Protein AF-A0A7T7BWD8-F1 (afdb_monomer_lite)

Foldseek 3Di:
DVVVVVVVVVVVVVVVVVVVVLVVLVVVCVPDPVSVLVVLLVLLVVLLVLLVLLLLVVLLVVVVVDDDDVVVVVVNVVSVVVCPPVVNVVCRPPVNSVVVLVVVCCCLPPDPSDDNDLLSQLLNQLSVLLVVVLVVLVVVLVVVVVCVVVVNDDPCPSVVSSVVSSVVSVVLSVQCSVCSNVVHQDADDPPCNVSSVVSVCVSVVVVPPVVVPVPD

Sequence (216 aa):
MKIFSFFAKTIKNTLLSFQHFCADFKMIYENSPKVKKLFEKLQITVIYFFYYFNFVDLFLLKSKEYTYPNIFLEFLKAHLTILNIPLIHFLFNTDNTFFLHLIITQIVIQRKEIIFSTFVKFHIFLLILMDCFQRLLLDYLIFFTSKEALGTTPPKFSSVFYITLFSISFMSYFYSYLCGLLEKDPKFPAPFDIITRSAFFWVRSKKKIGQKFSKQ

Radius of gyration: 21.69 Å; chains: 1; bounding box: 43×48×67 Å

Secondary structure (DSSP, 8-state):
-HHHHHHHHHHHHHHHHHHHHHHHHHHHHHH-HHHHHHHHHHHHHHHHHHHHHHHHHHHHHHHTTS---HHHHHHHHHHHHHHTSHHHHHHHSHHHHHHHHHHHHHHHHH-SSS---HHHHHHHHHHHHHHHHHHHHHHHHHHHHHHHHTTSS-TTHHHHHHHHHHHHHHHHHHHHHHHHHTT----PPTTTHHHHHHHHHHHHHHHHHTTTSS--

Structure (mmCIF, N/CA/C/O backbone):
data_AF-A0A7T7BWD8-F1
#
_entry.id   AF-A0A7T7BWD8-F1
#
loop_
_atom_site.group_PDB
_atom_site.id
_atom_site.type_symbol
_atom_site.label_atom_id
_atom_site.label_alt_id
_atom_site.label_comp_id
_atom_site.label_asym_id
_atom_site.label_entity_id
_atom_site.label_seq_id
_atom_site.pdbx_PDB_ins_code
_atom_site.Cartn_x
_atom_site.Cartn_y
_atom_site.Cartn_z
_atom_site.occupancy
_atom_site.B_iso_or_equiv
_atom_site.auth_seq_id
_atom_site.auth_comp_id
_atom_site.auth_asym_id
_atom_site.auth_atom_id
_atom_site.pdbx_PDB_model_num
ATOM 1 N N . MET A 1 1 ? 22.388 17.723 39.180 1.00 56.22 1 MET A N 1
ATOM 2 C CA . MET A 1 1 ? 21.273 16.939 39.775 1.00 56.22 1 MET A CA 1
ATOM 3 C C . MET A 1 1 ? 19.871 17.544 39.596 1.00 56.22 1 MET A C 1
ATOM 5 O O . MET A 1 1 ? 18.973 16.775 39.289 1.00 56.22 1 MET A O 1
ATOM 9 N N . LYS A 1 2 ? 19.635 18.866 39.721 1.00 61.19 2 LYS A N 1
ATOM 10 C CA . LYS A 1 2 ? 18.273 19.462 39.617 1.00 61.19 2 LYS A CA 1
ATOM 11 C C . LYS A 1 2 ? 17.620 19.420 38.219 1.00 61.19 2 LYS A C 1
ATOM 13 O O . LYS A 1 2 ? 16.404 19.345 38.114 1.00 61.19 2 LYS A O 1
ATOM 18 N N . ILE A 1 3 ? 18.416 19.439 37.150 1.00 58.31 3 ILE A N 1
ATOM 19 C CA . ILE A 1 3 ? 17.907 19.386 35.765 1.00 58.31 3 ILE A CA 1
ATOM 20 C C . ILE A 1 3 ? 17.337 17.996 35.449 1.00 58.31 3 ILE A C 1
ATOM 22 O O . ILE A 1 3 ? 16.250 17.877 34.896 1.00 58.31 3 ILE A O 1
ATOM 26 N N . PHE A 1 4 ? 18.023 16.937 35.884 1.00 56.06 4 PHE A N 1
ATOM 27 C CA . PHE A 1 4 ? 17.582 15.557 35.674 1.00 56.06 4 PHE A CA 1
ATOM 28 C C . PHE A 1 4 ? 16.281 15.232 36.421 1.00 56.06 4 PHE A C 1
ATOM 30 O O . PHE A 1 4 ? 15.413 14.557 35.875 1.00 56.06 4 PHE A O 1
ATOM 37 N N . SER A 1 5 ? 16.102 15.751 37.642 1.00 66.75 5 SER A N 1
ATOM 38 C CA . SER A 1 5 ? 14.851 15.571 38.389 1.00 66.75 5 SER A CA 1
ATOM 39 C C . SER A 1 5 ? 13.688 16.366 37.791 1.00 66.75 5 SER A C 1
ATOM 41 O O . SER A 1 5 ? 12.557 15.886 37.814 1.00 66.75 5 SER A O 1
ATOM 43 N N . PHE A 1 6 ? 13.955 17.539 37.206 1.00 73.31 6 PHE A N 1
ATOM 44 C CA . PHE A 1 6 ? 12.963 18.293 36.439 1.00 73.31 6 PHE A CA 1
ATOM 45 C C . PHE A 1 6 ? 12.525 17.521 35.189 1.00 73.31 6 PHE A C 1
ATOM 47 O O . PHE A 1 6 ? 11.334 17.283 35.023 1.00 73.31 6 PHE A O 1
ATOM 54 N N . PHE A 1 7 ? 13.465 17.031 34.372 1.00 59.56 7 PHE A N 1
ATOM 55 C CA . PHE A 1 7 ? 13.149 16.213 33.195 1.00 59.56 7 PHE A CA 1
ATOM 56 C C . PHE A 1 7 ? 12.396 14.930 33.555 1.00 59.56 7 PHE A C 1
ATOM 58 O O . PHE A 1 7 ? 11.383 14.630 32.932 1.00 59.56 7 PHE A O 1
ATOM 65 N N . ALA A 1 8 ? 12.825 14.207 34.592 1.00 67.25 8 ALA A N 1
ATOM 66 C CA . ALA A 1 8 ? 12.133 13.005 35.052 1.00 67.25 8 ALA A CA 1
ATOM 67 C C . ALA A 1 8 ? 10.698 13.305 35.518 1.00 67.25 8 ALA A C 1
ATOM 69 O O . ALA A 1 8 ? 9.781 12.533 35.239 1.00 67.25 8 ALA A O 1
ATOM 70 N N . LYS A 1 9 ? 10.480 14.444 36.188 1.00 77.50 9 LYS A N 1
ATOM 71 C CA . LYS A 1 9 ? 9.148 14.888 36.617 1.00 77.50 9 LYS A CA 1
ATOM 72 C C . LYS A 1 9 ? 8.275 15.289 35.429 1.00 77.50 9 LYS A C 1
ATOM 74 O O . LYS A 1 9 ? 7.114 14.895 35.387 1.00 77.50 9 LYS A O 1
ATOM 79 N N . THR A 1 10 ? 8.830 16.005 34.453 1.00 70.06 10 THR A N 1
ATOM 80 C CA . THR A 1 10 ? 8.133 16.364 33.211 1.00 70.06 10 THR A CA 1
ATOM 81 C C . THR A 1 10 ? 7.738 15.110 32.441 1.00 70.06 10 THR A C 1
ATOM 83 O O . THR A 1 10 ? 6.559 14.931 32.172 1.00 70.06 10 THR A O 1
ATOM 86 N N . ILE A 1 11 ? 8.675 14.186 32.201 1.00 66.19 11 ILE A N 1
ATOM 87 C CA . ILE A 1 11 ? 8.423 12.907 31.516 1.00 66.19 11 ILE A CA 1
ATOM 88 C C . ILE A 1 11 ? 7.345 12.096 32.241 1.00 66.19 11 ILE A C 1
ATOM 90 O O . ILE A 1 11 ? 6.424 11.592 31.602 1.00 66.19 11 ILE A O 1
ATOM 94 N N . LYS A 1 12 ? 7.414 12.004 33.576 1.00 74.62 12 LYS A N 1
ATOM 95 C CA . LYS A 1 12 ? 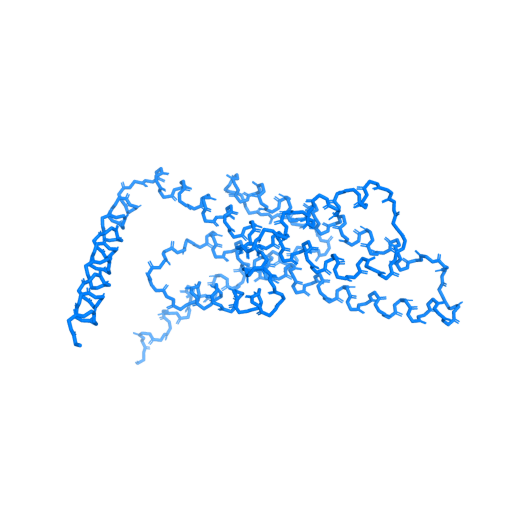6.411 11.300 34.385 1.00 74.62 12 LYS A CA 1
ATOM 96 C C . LYS A 1 12 ? 5.026 11.935 34.256 1.00 74.62 12 LYS A C 1
ATOM 98 O O . LYS A 1 12 ? 4.049 11.215 34.083 1.00 74.62 12 LYS A O 1
ATOM 103 N N . ASN A 1 13 ? 4.938 13.262 34.315 1.00 74.88 13 ASN A N 1
ATOM 104 C CA . ASN A 1 13 ? 3.673 13.977 34.165 1.00 74.88 13 ASN A CA 1
ATOM 105 C C . ASN A 1 13 ? 3.104 13.820 32.750 1.00 74.88 13 ASN A C 1
ATOM 107 O O . ASN A 1 13 ? 1.915 13.567 32.606 1.00 74.88 13 ASN A O 1
ATOM 111 N N . THR A 1 14 ? 3.942 13.893 31.714 1.00 67.31 14 THR A 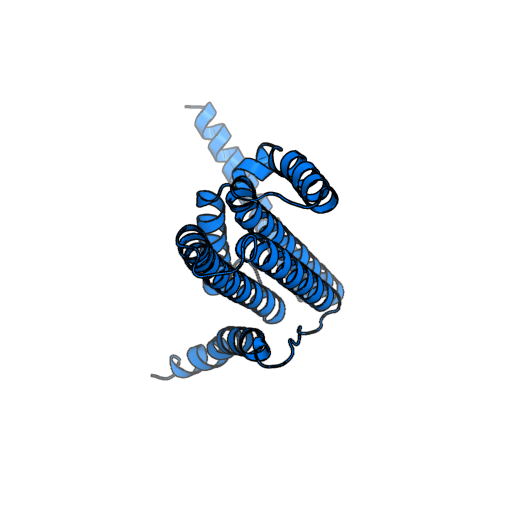N 1
ATOM 112 C CA . THR A 1 14 ? 3.525 13.650 30.327 1.00 67.31 14 THR A CA 1
ATOM 113 C C . THR A 1 14 ? 3.019 12.220 30.140 1.00 67.31 14 THR A C 1
ATOM 115 O O . THR A 1 14 ? 1.981 12.023 29.515 1.00 67.31 14 THR A O 1
ATOM 118 N N . LEU A 1 15 ? 3.698 11.226 30.722 1.00 61.28 15 LEU A N 1
ATOM 119 C CA . LEU A 1 15 ? 3.266 9.825 30.705 1.00 61.28 15 LEU A CA 1
ATOM 120 C C . LEU A 1 15 ? 1.923 9.621 31.410 1.00 61.28 15 LEU A C 1
ATOM 122 O O . LEU A 1 15 ? 1.067 8.926 30.873 1.00 61.28 15 LEU A O 1
ATOM 126 N N . LEU A 1 16 ? 1.719 10.236 32.577 1.00 71.62 16 LEU A N 1
ATOM 127 C CA . LEU A 1 16 ? 0.452 10.158 33.311 1.00 71.62 16 LEU A CA 1
ATOM 128 C C . LEU A 1 16 ? -0.691 10.819 32.532 1.00 71.62 16 LEU A C 1
ATOM 130 O O . LEU A 1 16 ? -1.750 10.216 32.381 1.00 71.62 16 LEU A O 1
ATOM 134 N N . SER A 1 17 ? -0.470 12.009 31.969 1.00 67.00 17 SER A N 1
ATOM 135 C CA . SER A 1 17 ? -1.454 12.670 31.103 1.00 67.00 17 SER A CA 1
ATOM 136 C C . SER A 1 17 ? -1.788 11.827 29.874 1.00 67.00 17 SER A C 1
ATOM 138 O O . SER A 1 17 ? -2.951 11.730 29.490 1.00 67.00 17 SER A O 1
ATOM 140 N N . PHE A 1 18 ? -0.789 11.171 29.280 1.00 57.91 18 PHE A N 1
ATOM 141 C CA . PHE A 1 18 ? -0.993 10.261 28.157 1.00 57.91 18 PHE A CA 1
ATOM 142 C C . PHE A 1 18 ? -1.792 9.016 28.563 1.00 57.91 18 PHE A C 1
ATOM 144 O O . PHE A 1 18 ? -2.701 8.610 27.847 1.00 57.91 18 PHE A O 1
ATOM 151 N N . GLN A 1 19 ? -1.517 8.439 29.736 1.00 65.19 19 GLN A N 1
ATOM 152 C CA . GLN A 1 19 ? -2.277 7.307 30.272 1.00 65.19 19 GLN A CA 1
ATOM 153 C C . GLN A 1 19 ? -3.744 7.665 30.533 1.00 65.19 19 GLN A C 1
ATOM 155 O O . GLN A 1 19 ? -4.625 6.896 30.149 1.00 65.19 19 GLN A O 1
ATOM 160 N N . HIS A 1 20 ? -4.012 8.830 31.131 1.00 70.50 20 HIS A N 1
ATOM 161 C CA . HIS A 1 20 ? -5.375 9.328 31.330 1.00 70.50 20 HIS A CA 1
ATOM 162 C C . HIS A 1 20 ? -6.090 9.561 30.000 1.00 70.50 20 HIS A C 1
ATOM 164 O O . HIS A 1 20 ? -7.186 9.045 29.801 1.00 70.50 20 HIS A O 1
ATOM 170 N N . PHE A 1 21 ? -5.427 10.219 29.046 1.00 72.00 21 PHE A N 1
ATOM 171 C CA . PHE A 1 21 ? -5.951 10.391 27.695 1.00 72.00 21 PHE A CA 1
ATOM 172 C C . PHE A 1 21 ? -6.301 9.047 27.039 1.00 72.00 21 PHE A C 1
ATOM 174 O O . PHE A 1 21 ? -7.380 8.903 26.472 1.00 72.00 21 PHE A O 1
ATOM 181 N N . CYS A 1 22 ? -5.436 8.034 27.151 1.00 63.47 22 CYS A N 1
ATOM 182 C CA . CYS A 1 22 ? -5.715 6.698 26.628 1.00 63.47 22 CYS A CA 1
ATOM 183 C C . CYS A 1 22 ? -6.913 6.025 27.315 1.00 63.47 22 CYS A C 1
ATOM 185 O O . CYS A 1 22 ? -7.681 5.336 26.643 1.00 63.47 22 CYS A O 1
ATOM 187 N N . ALA A 1 23 ? -7.082 6.202 28.628 1.00 67.69 23 ALA A N 1
ATOM 188 C CA . ALA A 1 23 ? -8.200 5.637 29.382 1.00 67.69 23 ALA A CA 1
ATOM 189 C C . ALA A 1 23 ? -9.539 6.290 28.999 1.00 67.69 23 ALA A C 1
ATOM 191 O O . ALA A 1 23 ? -10.502 5.584 28.690 1.00 67.69 23 ALA A O 1
ATOM 192 N N . ASP A 1 24 ? -9.574 7.621 28.931 1.00 71.56 24 ASP A N 1
ATOM 193 C CA . ASP A 1 24 ? -10.758 8.385 28.530 1.00 71.56 24 ASP A CA 1
ATOM 194 C C . ASP A 1 24 ? -11.118 8.108 27.068 1.00 71.56 24 ASP A C 1
ATOM 196 O O . ASP A 1 24 ? -12.276 7.846 26.731 1.00 71.56 24 ASP A O 1
ATOM 200 N N . PHE A 1 25 ? -10.108 8.062 26.195 1.00 69.88 25 PHE A N 1
ATOM 201 C CA . PHE A 1 25 ? -10.285 7.701 24.795 1.00 69.88 25 PHE A CA 1
ATOM 202 C C . PHE A 1 25 ? -10.850 6.288 24.642 1.00 69.88 25 PHE A C 1
ATOM 204 O O . PHE A 1 25 ? -11.752 6.079 23.833 1.00 69.88 25 PHE A O 1
ATOM 211 N N . LYS A 1 26 ? -10.375 5.321 25.437 1.00 68.38 26 LYS A N 1
ATOM 212 C CA . LYS A 1 26 ? -10.897 3.951 25.425 1.00 68.38 26 LYS A CA 1
ATOM 213 C C . LYS A 1 26 ? -12.378 3.910 25.808 1.00 68.38 26 LYS A C 1
ATOM 215 O O . LYS A 1 26 ? -13.149 3.252 25.115 1.00 68.38 26 LYS A O 1
ATOM 220 N N . MET A 1 27 ? -12.788 4.657 26.834 1.00 68.00 27 MET A N 1
ATOM 221 C CA . MET A 1 27 ? -14.200 4.780 27.219 1.00 68.00 27 MET A CA 1
ATOM 222 C C . MET A 1 27 ? -15.061 5.369 26.092 1.00 68.00 27 MET A C 1
ATOM 224 O O . MET A 1 27 ? -16.116 4.829 25.764 1.00 68.00 27 MET A O 1
ATOM 228 N N . ILE A 1 28 ? -14.613 6.460 25.465 1.00 69.56 28 ILE A N 1
ATOM 229 C CA . ILE A 1 28 ? -15.341 7.115 24.364 1.00 69.56 28 ILE A CA 1
ATOM 230 C C . ILE A 1 28 ? -15.418 6.193 23.137 1.00 69.56 28 ILE A C 1
ATOM 232 O O . ILE A 1 28 ? -16.457 6.103 22.478 1.00 69.56 28 ILE A O 1
ATOM 236 N N . TYR A 1 29 ? -14.327 5.486 22.844 1.00 69.38 29 TYR A N 1
ATOM 237 C CA . TYR A 1 29 ? -14.222 4.527 21.749 1.00 69.38 29 TYR A CA 1
ATOM 238 C C . TYR A 1 29 ? -15.155 3.321 21.935 1.00 69.38 29 TYR A C 1
ATOM 240 O O . TYR A 1 29 ? -15.775 2.875 20.968 1.00 69.38 29 TYR A O 1
ATOM 248 N N . GLU A 1 30 ? -15.282 2.800 23.159 1.00 73.19 30 GLU A N 1
ATOM 249 C CA . GLU A 1 30 ? -16.166 1.671 23.475 1.00 73.19 30 GLU A CA 1
ATOM 250 C C . GLU A 1 30 ? -17.651 2.072 23.456 1.00 73.19 30 GLU A C 1
ATOM 252 O O . GLU A 1 30 ? -18.486 1.285 23.009 1.00 73.19 30 GLU A O 1
ATOM 257 N N . ASN A 1 31 ? -17.975 3.310 23.842 1.00 77.12 31 ASN A N 1
ATOM 258 C CA . ASN A 1 31 ? -19.357 3.779 23.976 1.00 77.12 31 ASN A CA 1
ATOM 259 C C . ASN A 1 31 ? -19.956 4.407 22.703 1.00 77.12 31 ASN A C 1
ATOM 261 O O . ASN A 1 31 ? -21.175 4.563 22.623 1.00 77.12 31 ASN A O 1
ATOM 265 N N . SER A 1 32 ? -19.149 4.773 21.696 1.00 81.25 32 SER A N 1
ATOM 266 C CA . SER A 1 32 ? -19.641 5.453 20.487 1.00 81.25 32 SER A CA 1
ATOM 267 C C . SER A 1 32 ? -19.270 4.729 19.185 1.00 81.25 32 SER A C 1
ATOM 269 O O . SER A 1 32 ? -18.120 4.792 18.734 1.00 81.25 32 SER A O 1
ATOM 271 N N . PRO A 1 33 ? -20.245 4.123 18.474 1.00 81.75 33 PRO A N 1
ATOM 272 C CA . PRO A 1 33 ? -19.977 3.444 17.207 1.00 81.75 33 PRO A CA 1
ATOM 273 C C . PRO A 1 33 ? -19.503 4.405 16.105 1.00 81.75 33 PRO A C 1
ATOM 275 O O . PRO A 1 33 ? -18.738 4.003 15.229 1.00 81.75 33 PRO A O 1
ATOM 278 N N . LYS A 1 34 ? -19.907 5.684 16.147 1.00 83.88 34 LYS A N 1
ATOM 279 C CA . LYS A 1 34 ? -19.448 6.703 15.186 1.00 83.88 34 LYS A CA 1
ATOM 280 C C . LYS A 1 34 ? -17.966 7.029 15.375 1.00 83.88 34 LYS A C 1
ATOM 282 O O . LYS A 1 34 ? -17.229 7.075 14.393 1.00 83.88 34 LYS A O 1
ATOM 287 N N . VAL A 1 35 ? -17.529 7.209 16.624 1.00 81.25 35 VAL A N 1
ATOM 288 C CA . VAL A 1 35 ? -16.118 7.481 16.951 1.00 81.25 35 VAL A CA 1
ATOM 289 C C . VAL A 1 35 ? -15.251 6.280 16.593 1.00 81.25 35 VAL A C 1
ATOM 291 O O . VAL A 1 35 ? -14.194 6.449 15.990 1.00 81.25 35 VAL A O 1
ATOM 294 N N . LYS A 1 36 ? -15.738 5.064 16.862 1.00 78.75 36 LYS A N 1
ATOM 295 C CA . LYS A 1 36 ? -15.062 3.828 16.464 1.00 78.75 36 LYS A CA 1
ATOM 296 C C . LYS A 1 36 ? -14.808 3.760 14.957 1.00 78.75 36 LYS A C 1
ATOM 298 O O . LYS A 1 36 ? -13.674 3.532 14.548 1.00 78.75 36 LYS A O 1
ATOM 303 N N . LYS A 1 37 ? -15.831 4.026 14.138 1.00 82.69 37 LYS A N 1
ATOM 304 C CA . LYS A 1 37 ? -15.699 4.049 12.672 1.00 82.69 37 LYS A CA 1
ATOM 305 C C . LYS A 1 37 ? -14.755 5.142 12.177 1.00 82.69 37 LYS A C 1
ATOM 307 O O . LYS A 1 37 ? -13.952 4.898 11.282 1.00 82.69 37 LYS A O 1
ATOM 312 N N . LEU A 1 38 ? -14.837 6.344 12.750 1.00 84.25 38 LEU A N 1
ATOM 313 C CA . LEU A 1 38 ? -13.934 7.442 12.396 1.00 84.25 38 LEU A CA 1
ATOM 314 C C . LEU A 1 38 ? -12.477 7.072 12.696 1.00 84.25 38 LEU A C 1
ATOM 316 O O . LEU A 1 38 ? -11.598 7.295 11.868 1.00 84.25 38 LEU A O 1
ATOM 320 N N . PHE A 1 39 ? -12.236 6.465 13.857 1.00 82.25 39 PHE A N 1
ATOM 321 C CA . PHE A 1 39 ? -10.908 6.031 14.261 1.00 82.25 39 PHE A CA 1
ATOM 322 C C . PHE A 1 39 ? -10.366 4.912 13.368 1.00 82.25 39 PHE A C 1
ATOM 324 O O . PHE A 1 39 ? -9.208 4.970 12.973 1.00 82.25 39 PHE A O 1
ATOM 331 N N . GLU A 1 40 ? -11.194 3.940 12.976 1.00 83.00 40 GLU A N 1
ATOM 332 C CA . GLU A 1 40 ? -10.800 2.901 12.013 1.00 83.00 40 GLU A CA 1
ATOM 333 C C . GLU A 1 40 ? -10.406 3.498 10.656 1.00 83.00 40 GLU A C 1
ATOM 335 O O . GLU A 1 40 ? -9.383 3.110 10.092 1.00 83.00 40 GLU A O 1
ATOM 340 N N . LYS A 1 41 ? -11.158 4.486 10.153 1.00 86.06 41 LYS A N 1
ATOM 341 C CA . LYS A 1 41 ? -10.807 5.194 8.910 1.00 86.06 41 LYS A CA 1
ATOM 342 C C . LYS A 1 41 ? -9.496 5.952 9.043 1.00 86.06 41 LYS A C 1
ATOM 344 O O . LYS A 1 41 ? -8.654 5.842 8.162 1.00 86.06 41 LYS A O 1
ATOM 349 N N . LEU A 1 42 ? -9.295 6.654 10.158 1.00 83.81 42 LEU A N 1
ATOM 350 C CA . LEU A 1 42 ? -8.043 7.353 10.436 1.00 83.81 42 LEU A CA 1
ATOM 351 C C . LEU A 1 42 ? -6.864 6.376 10.495 1.00 83.81 42 LEU A C 1
ATOM 353 O O . LEU A 1 42 ? -5.832 6.634 9.883 1.00 83.81 42 LEU A O 1
ATOM 357 N N . GLN A 1 43 ? -7.027 5.228 11.158 1.00 82.94 43 GLN A N 1
ATOM 358 C CA . GLN A 1 43 ? -6.014 4.173 11.182 1.00 82.94 43 GLN A CA 1
ATOM 359 C C . GLN A 1 43 ? -5.693 3.673 9.769 1.00 82.94 43 GLN A C 1
ATOM 361 O O . GLN A 1 43 ? -4.520 3.592 9.415 1.00 82.94 43 GLN A O 1
ATOM 366 N N . ILE A 1 44 ? -6.709 3.385 8.948 1.00 86.56 44 ILE A N 1
ATOM 367 C CA . ILE A 1 44 ? -6.523 2.968 7.550 1.00 86.56 44 ILE A CA 1
ATOM 368 C C . ILE A 1 44 ? -5.771 4.040 6.764 1.00 86.56 44 ILE A C 1
ATOM 370 O O . ILE A 1 44 ? -4.767 3.716 6.138 1.00 86.56 44 ILE A O 1
ATOM 374 N N . THR A 1 45 ? -6.190 5.304 6.828 1.00 85.88 45 THR A N 1
ATOM 375 C CA . THR A 1 45 ? -5.503 6.404 6.139 1.00 85.88 45 THR A CA 1
ATOM 376 C C . THR A 1 45 ? -4.043 6.494 6.550 1.00 85.88 45 THR A C 1
ATOM 378 O O . THR A 1 45 ? -3.180 6.555 5.682 1.00 85.88 45 THR A O 1
ATOM 381 N N . VAL A 1 46 ? -3.751 6.434 7.850 1.00 80.56 46 VAL A N 1
ATOM 382 C CA . VAL A 1 46 ? -2.377 6.487 8.360 1.00 80.56 46 VAL A CA 1
ATOM 383 C C . VAL A 1 46 ? -1.554 5.308 7.836 1.00 80.56 46 VAL A C 1
ATOM 385 O O . VAL A 1 46 ? -0.462 5.511 7.316 1.00 80.56 46 VAL A O 1
ATOM 388 N N . ILE A 1 47 ? -2.074 4.082 7.905 1.00 82.94 47 ILE A N 1
ATOM 389 C CA . ILE A 1 47 ? -1.355 2.885 7.447 1.00 82.94 47 ILE A CA 1
ATOM 390 C C . ILE A 1 47 ? -1.097 2.941 5.935 1.00 82.94 47 ILE A C 1
ATOM 392 O O . ILE A 1 47 ? 0.027 2.697 5.502 1.00 82.94 47 ILE A O 1
ATOM 396 N N . TYR A 1 48 ? -2.106 3.281 5.129 1.00 86.69 48 TYR A N 1
ATOM 397 C CA . TYR A 1 48 ? -1.948 3.395 3.676 1.00 86.69 48 TYR A CA 1
ATOM 398 C C . TYR A 1 48 ? -0.993 4.520 3.293 1.00 86.69 48 TYR A C 1
ATOM 400 O O . TYR A 1 48 ? -0.212 4.348 2.366 1.00 86.69 48 TYR A O 1
ATOM 408 N N . PHE A 1 49 ? -1.010 5.635 4.024 1.00 82.00 49 PHE A N 1
ATOM 409 C CA . PHE A 1 49 ? -0.045 6.714 3.850 1.00 82.00 49 PHE A CA 1
ATOM 410 C C . PHE A 1 49 ? 1.385 6.219 4.098 1.00 82.00 49 PHE A C 1
ATOM 412 O O . PHE A 1 49 ? 2.250 6.427 3.254 1.00 82.00 49 PHE A O 1
ATOM 419 N N . PHE A 1 50 ? 1.634 5.490 5.192 1.00 75.81 50 PHE A N 1
ATOM 420 C CA . PHE A 1 50 ? 2.964 4.930 5.459 1.00 75.81 50 PHE A CA 1
ATOM 421 C C . PHE A 1 50 ? 3.423 3.953 4.366 1.00 75.81 50 PHE A C 1
ATOM 423 O O . PHE A 1 50 ? 4.554 4.036 3.888 1.00 75.81 50 PHE A O 1
ATOM 430 N N . TYR A 1 51 ? 2.552 3.043 3.934 1.00 78.56 51 TYR A N 1
ATOM 431 C CA . TYR A 1 51 ? 2.904 2.103 2.869 1.00 78.56 51 TYR A CA 1
ATOM 432 C C . TYR A 1 51 ? 3.085 2.775 1.509 1.00 78.56 51 TYR A C 1
ATOM 434 O O . TYR A 1 51 ? 3.926 2.339 0.729 1.00 78.56 51 TYR A O 1
ATOM 442 N N . TYR A 1 52 ? 2.332 3.837 1.226 1.00 82.44 52 TYR A N 1
ATOM 443 C CA . TYR A 1 52 ? 2.459 4.596 -0.011 1.00 82.44 52 TYR A CA 1
ATOM 444 C C . TYR A 1 52 ? 3.864 5.172 -0.183 1.00 82.44 52 TYR A C 1
ATOM 446 O O . TYR A 1 52 ? 4.459 5.013 -1.244 1.00 82.44 52 TYR A O 1
ATOM 454 N N . PHE A 1 53 ? 4.420 5.792 0.859 1.00 75.06 53 PHE A N 1
ATOM 455 C CA . PHE A 1 53 ? 5.780 6.326 0.792 1.00 75.06 53 PHE A CA 1
ATOM 456 C C . PHE A 1 53 ? 6.822 5.223 0.606 1.00 75.06 53 PHE A C 1
ATOM 458 O O . PHE A 1 53 ? 7.660 5.354 -0.277 1.00 75.06 53 PHE A O 1
ATOM 465 N N . ASN A 1 54 ? 6.707 4.099 1.326 1.00 75.00 54 ASN A N 1
ATOM 466 C CA . ASN A 1 54 ? 7.591 2.944 1.110 1.00 75.00 54 ASN A CA 1
ATOM 467 C C . ASN A 1 54 ? 7.511 2.420 -0.337 1.00 75.00 54 ASN A C 1
ATOM 469 O O . ASN A 1 54 ? 8.529 2.146 -0.970 1.00 75.00 54 ASN A O 1
ATOM 473 N N . PHE A 1 55 ? 6.297 2.320 -0.883 1.00 79.94 55 PHE A N 1
ATOM 474 C CA . PHE A 1 55 ? 6.074 1.943 -2.276 1.00 79.94 55 PHE A CA 1
ATOM 475 C C . PHE A 1 55 ? 6.763 2.925 -3.233 1.00 79.94 55 PHE A C 1
ATOM 477 O O . PHE A 1 55 ? 7.523 2.506 -4.103 1.00 79.94 55 PHE A O 1
ATOM 484 N N . VAL A 1 56 ? 6.545 4.230 -3.067 1.00 77.25 56 VAL A N 1
ATOM 485 C CA . VAL A 1 56 ? 7.152 5.247 -3.934 1.00 77.25 56 VAL A CA 1
ATOM 486 C C . VAL A 1 56 ? 8.679 5.222 -3.831 1.00 77.25 56 VAL A C 1
ATOM 488 O O . VAL A 1 56 ? 9.335 5.257 -4.869 1.00 77.25 56 VAL A O 1
ATOM 491 N N . ASP A 1 57 ? 9.246 5.073 -2.631 1.00 73.25 57 ASP A N 1
ATOM 492 C CA . ASP A 1 57 ? 10.694 4.969 -2.404 1.00 73.25 57 ASP A CA 1
ATOM 493 C C . ASP A 1 57 ? 11.319 3.746 -3.086 1.00 73.25 57 ASP A C 1
ATOM 495 O O . ASP A 1 57 ? 12.354 3.858 -3.750 1.00 73.25 57 ASP A O 1
ATOM 499 N N . LEU A 1 58 ? 10.672 2.580 -2.990 1.00 73.94 58 LEU A N 1
ATOM 500 C CA . LEU A 1 58 ? 11.134 1.352 -3.637 1.00 73.94 58 LEU A CA 1
ATOM 501 C C . LEU A 1 58 ? 11.258 1.531 -5.156 1.00 73.94 58 LEU A C 1
ATOM 503 O O . LEU A 1 58 ? 12.268 1.158 -5.761 1.00 73.94 58 LEU A O 1
ATOM 507 N N . PHE A 1 59 ? 10.236 2.122 -5.775 1.00 75.25 59 PHE A N 1
ATOM 508 C CA . PHE A 1 59 ? 10.240 2.381 -7.209 1.00 75.25 59 PHE A CA 1
ATOM 509 C C . PHE A 1 59 ? 11.228 3.501 -7.5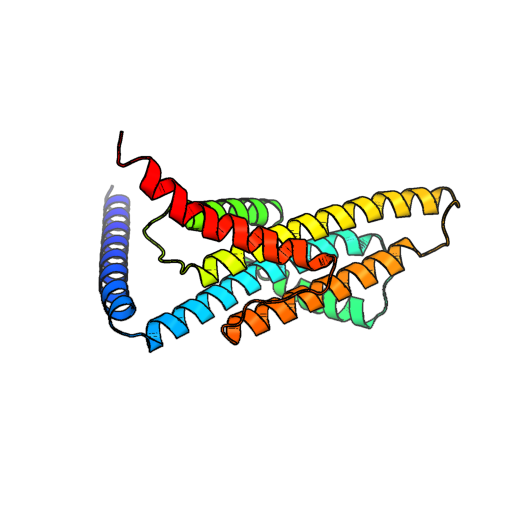61 1.00 75.25 59 PHE A C 1
ATOM 511 O O . PHE A 1 59 ? 12.003 3.346 -8.506 1.00 75.25 59 PHE A O 1
ATOM 518 N N . LEU A 1 60 ? 11.298 4.572 -6.771 1.00 72.50 60 LEU A N 1
ATOM 519 C CA . LEU A 1 60 ? 12.252 5.671 -6.932 1.00 72.50 60 LEU A CA 1
ATOM 520 C C . LEU A 1 60 ? 13.708 5.203 -6.995 1.00 72.50 60 LEU A C 1
ATOM 522 O O . LEU A 1 60 ? 14.450 5.637 -7.878 1.00 72.50 60 LEU A O 1
ATOM 526 N N . LEU A 1 61 ? 14.122 4.311 -6.095 1.00 68.75 61 LEU A N 1
ATOM 527 C CA . LEU A 1 61 ? 15.487 3.781 -6.074 1.00 68.75 61 LEU A CA 1
ATOM 528 C C . LEU A 1 61 ? 15.842 3.090 -7.393 1.00 68.75 61 LEU A C 1
ATOM 530 O O . LEU A 1 61 ? 16.900 3.355 -7.961 1.00 68.75 61 LEU A O 1
ATOM 534 N N . LYS A 1 62 ? 14.924 2.275 -7.920 1.00 67.44 62 LYS A N 1
ATOM 535 C CA . LYS A 1 62 ? 15.093 1.593 -9.208 1.00 67.44 62 LYS A CA 1
ATOM 536 C C . LYS A 1 62 ? 14.945 2.516 -10.410 1.00 67.44 62 LYS A C 1
ATOM 538 O O . LYS A 1 62 ? 15.480 2.215 -11.470 1.00 67.44 62 LYS A O 1
ATOM 543 N N . SER A 1 63 ? 14.298 3.667 -10.246 1.00 67.19 63 SER A N 1
ATOM 544 C CA . SER A 1 63 ? 14.089 4.613 -11.340 1.00 67.19 63 SER A CA 1
ATOM 545 C C . SER A 1 63 ? 15.382 5.231 -11.889 1.00 67.19 63 SER A C 1
ATOM 547 O O . SER A 1 63 ? 15.486 5.583 -13.060 1.00 67.19 63 SER A O 1
ATOM 549 N N . LYS A 1 64 ? 16.448 5.289 -11.095 1.00 64.56 64 LYS A N 1
ATOM 550 C CA . LYS A 1 64 ? 17.730 5.826 -11.575 1.00 64.56 64 LYS A CA 1
ATOM 551 C C . LYS A 1 64 ? 18.365 4.988 -12.696 1.00 64.56 64 LYS A C 1
ATOM 553 O O . LYS A 1 64 ? 19.258 5.483 -13.374 1.00 64.56 64 LYS A O 1
ATOM 558 N N . GLU A 1 65 ? 17.904 3.753 -12.896 1.00 64.06 65 GLU A N 1
ATOM 559 C CA . GLU A 1 65 ? 18.457 2.797 -13.860 1.00 64.06 65 GLU A CA 1
ATOM 560 C C . GLU A 1 65 ? 17.754 2.830 -15.236 1.00 64.06 65 GLU A C 1
ATOM 562 O O . GLU A 1 65 ? 18.274 2.249 -16.186 1.00 64.06 65 GLU A O 1
ATOM 567 N N . TYR A 1 66 ? 16.610 3.520 -15.390 1.00 64.94 66 TYR A N 1
ATOM 568 C CA . TYR A 1 66 ? 15.803 3.459 -16.622 1.00 64.94 66 TYR A CA 1
ATOM 569 C C . TYR A 1 66 ? 15.365 4.840 -17.138 1.00 64.94 66 TYR A C 1
ATOM 571 O O . TYR A 1 66 ? 15.188 5.799 -16.391 1.00 64.94 66 TYR A O 1
ATOM 579 N N . THR A 1 67 ? 15.154 4.944 -18.455 1.00 62.06 67 THR A N 1
ATOM 580 C CA . THR A 1 67 ? 14.629 6.155 -19.109 1.00 62.06 67 THR A CA 1
ATOM 581 C C . THR A 1 67 ? 13.098 6.138 -19.125 1.00 62.06 67 THR A C 1
ATOM 583 O O . THR A 1 67 ? 12.501 5.193 -19.646 1.00 62.06 67 THR A O 1
ATOM 586 N N . TYR A 1 68 ? 12.457 7.186 -18.596 1.00 63.91 68 TYR A N 1
ATOM 587 C CA . TYR A 1 68 ? 11.001 7.236 -18.401 1.00 63.91 68 TYR A CA 1
ATOM 588 C C . TYR A 1 68 ? 10.276 8.291 -19.237 1.00 63.91 68 TYR A C 1
ATOM 590 O O . TYR A 1 68 ? 10.882 9.285 -19.639 1.00 63.91 68 TYR A O 1
ATOM 598 N N . PRO A 1 69 ? 8.951 8.134 -19.427 1.00 62.41 69 PRO A N 1
ATOM 599 C CA . PRO A 1 69 ? 8.090 9.208 -19.907 1.00 62.41 69 PRO A CA 1
ATOM 600 C C . PRO A 1 69 ? 8.130 10.427 -18.970 1.00 62.41 69 PRO A C 1
ATOM 602 O O . PRO A 1 69 ? 8.145 10.277 -17.747 1.00 62.41 69 PRO A O 1
ATOM 605 N N . ASN A 1 70 ? 8.057 11.637 -19.529 1.00 60.22 70 ASN A N 1
ATOM 606 C CA . ASN A 1 70 ? 8.161 12.891 -18.767 1.00 60.22 70 ASN A CA 1
ATOM 607 C C . ASN A 1 70 ? 7.124 13.024 -17.636 1.00 60.22 70 ASN A C 1
ATOM 609 O O . ASN A 1 70 ? 7.473 13.481 -16.555 1.00 60.22 70 ASN A O 1
ATOM 613 N N . ILE A 1 71 ? 5.883 12.564 -17.840 1.00 61.66 71 ILE A N 1
ATOM 614 C CA . ILE A 1 71 ? 4.815 12.620 -16.819 1.00 61.66 71 ILE A CA 1
ATOM 615 C C . ILE A 1 71 ? 5.178 11.778 -15.589 1.00 61.66 71 ILE A C 1
ATOM 617 O O . ILE A 1 71 ? 4.951 12.189 -14.452 1.00 61.66 71 ILE A O 1
ATOM 621 N N . PHE A 1 72 ? 5.783 10.608 -15.810 1.00 65.56 72 PHE A N 1
ATOM 622 C CA . PHE A 1 72 ? 6.259 9.756 -14.725 1.00 65.56 72 PHE A CA 1
ATOM 623 C C . PHE A 1 72 ? 7.403 10.437 -13.973 1.00 65.56 72 PHE A C 1
ATOM 625 O O . PHE A 1 72 ? 7.421 10.440 -12.748 1.00 65.56 72 PHE A O 1
ATOM 632 N N . LEU A 1 73 ? 8.310 11.089 -14.703 1.00 65.19 73 LEU A N 1
ATOM 633 C CA . LEU A 1 73 ? 9.424 11.834 -14.127 1.00 65.19 73 LEU A CA 1
ATOM 634 C C . LEU A 1 73 ? 8.958 13.036 -13.287 1.00 65.19 73 LEU A C 1
ATOM 636 O O . LEU A 1 73 ? 9.524 13.294 -12.230 1.00 65.19 73 LEU A O 1
ATOM 640 N N . GLU A 1 74 ? 7.935 13.770 -13.730 1.00 68.88 74 GLU A N 1
ATOM 641 C CA . GLU A 1 74 ? 7.360 14.894 -12.979 1.00 68.88 74 GLU A CA 1
ATOM 642 C C . GLU A 1 74 ? 6.628 14.435 -11.722 1.00 68.88 74 GLU A C 1
ATOM 644 O O . GLU A 1 74 ? 6.858 14.990 -10.646 1.00 68.88 74 GLU A O 1
ATOM 649 N N . PHE A 1 75 ? 5.819 13.377 -11.830 1.00 70.81 75 PHE A N 1
ATOM 650 C CA . PHE A 1 75 ? 5.201 12.732 -10.674 1.00 70.81 75 PHE A CA 1
ATOM 651 C C . PHE A 1 75 ? 6.269 12.338 -9.647 1.00 70.81 75 PHE A C 1
ATOM 653 O O . PHE A 1 75 ? 6.169 12.660 -8.467 1.00 70.81 75 PHE A O 1
ATOM 660 N N . LEU A 1 76 ? 7.338 11.703 -10.110 1.00 66.00 76 LEU A N 1
ATOM 661 C CA . LEU A 1 76 ? 8.425 11.181 -9.295 1.00 66.00 76 LEU A CA 1
ATOM 662 C C . LEU A 1 76 ? 9.274 12.307 -8.662 1.00 66.00 76 LEU A C 1
ATOM 664 O O . LEU A 1 76 ? 9.628 12.228 -7.485 1.00 66.00 76 LEU A O 1
ATOM 668 N N . LYS A 1 77 ? 9.495 13.419 -9.378 1.00 68.94 77 LYS A N 1
ATOM 669 C CA . LYS A 1 77 ? 10.117 14.648 -8.846 1.00 68.94 77 LYS A CA 1
ATOM 670 C C . LYS A 1 77 ? 9.282 15.307 -7.751 1.00 68.94 77 LYS A C 1
ATOM 672 O O . LYS A 1 77 ? 9.838 15.656 -6.714 1.00 68.94 77 LYS A O 1
ATOM 677 N N . ALA A 1 78 ? 7.971 15.448 -7.955 1.00 73.00 78 ALA A N 1
ATOM 678 C CA . ALA A 1 78 ? 7.080 16.022 -6.947 1.00 73.00 78 ALA A CA 1
ATOM 679 C C . ALA A 1 78 ? 7.115 15.213 -5.637 1.00 73.00 78 ALA A C 1
ATOM 681 O O . ALA A 1 78 ? 7.128 15.784 -4.547 1.00 73.00 78 ALA A O 1
ATOM 682 N N . HIS A 1 79 ? 7.213 13.885 -5.740 1.00 71.31 79 HIS A N 1
ATOM 683 C CA . HIS A 1 79 ? 7.335 13.003 -4.579 1.00 71.31 79 HIS A CA 1
ATOM 684 C C . HIS A 1 79 ? 8.684 13.125 -3.873 1.00 71.31 79 HIS A C 1
ATOM 686 O O . HIS A 1 79 ? 8.713 13.177 -2.645 1.00 71.31 79 HIS A O 1
ATOM 692 N N . LEU A 1 80 ? 9.787 13.246 -4.617 1.00 66.38 80 LEU A N 1
ATOM 693 C CA . LEU A 1 80 ? 11.111 13.491 -4.037 1.00 66.38 80 LEU A CA 1
ATOM 694 C C . LEU A 1 80 ? 11.151 14.781 -3.208 1.00 66.38 80 LEU A C 1
ATOM 696 O O . LEU A 1 80 ? 11.789 14.814 -2.159 1.00 66.38 80 LEU A O 1
ATOM 700 N N . THR A 1 81 ? 10.438 15.832 -3.623 1.00 72.62 81 THR A N 1
ATOM 701 C CA . THR A 1 81 ? 10.329 17.068 -2.831 1.00 72.62 81 THR A CA 1
ATOM 702 C C . THR A 1 81 ? 9.665 16.825 -1.475 1.00 72.62 81 THR A C 1
ATOM 704 O O . THR A 1 81 ? 10.115 17.369 -0.469 1.00 72.62 81 THR A O 1
ATOM 707 N N . ILE A 1 82 ? 8.631 15.981 -1.429 1.00 68.56 82 ILE A N 1
ATOM 708 C CA . ILE A 1 82 ? 7.922 15.627 -0.191 1.00 68.56 82 ILE A CA 1
ATOM 709 C C . ILE A 1 82 ? 8.792 14.720 0.692 1.00 68.56 82 ILE A C 1
ATOM 711 O O . ILE A 1 82 ? 8.880 14.931 1.899 1.00 68.56 82 ILE A O 1
ATOM 715 N N . LEU A 1 83 ? 9.476 13.744 0.093 1.00 62.78 83 LEU A N 1
ATOM 716 C CA . LEU A 1 83 ? 10.385 12.828 0.786 1.00 62.78 83 LEU A CA 1
ATOM 717 C C . LEU A 1 83 ? 11.600 13.530 1.397 1.00 62.78 83 LEU A C 1
ATOM 719 O O . LEU A 1 83 ? 12.099 13.084 2.423 1.00 62.78 83 LEU A O 1
ATOM 723 N N . ASN A 1 84 ? 12.041 14.648 0.817 1.00 65.44 84 ASN A N 1
ATOM 724 C CA . ASN A 1 84 ? 13.138 15.463 1.345 1.00 65.44 84 ASN A CA 1
ATOM 725 C C . ASN A 1 84 ? 12.758 16.293 2.586 1.00 65.44 84 ASN A C 1
ATOM 727 O O . ASN A 1 84 ? 13.620 16.958 3.162 1.00 65.44 84 ASN A O 1
ATOM 731 N N . ILE A 1 85 ? 11.497 16.263 3.034 1.00 75.31 85 ILE A N 1
ATOM 732 C CA . ILE A 1 85 ? 11.110 16.846 4.323 1.00 75.31 85 ILE A CA 1
ATOM 733 C C . ILE A 1 85 ? 11.787 16.020 5.434 1.00 75.31 85 ILE A C 1
ATOM 735 O O . ILE A 1 85 ? 11.525 14.823 5.515 1.00 75.31 85 ILE A O 1
ATOM 739 N N . PRO A 1 86 ? 12.601 16.608 6.333 1.00 63.69 86 PRO A N 1
ATOM 740 C CA . PRO A 1 86 ? 13.468 15.852 7.249 1.00 63.69 86 PRO A CA 1
ATOM 741 C C . PRO A 1 86 ? 12.752 14.803 8.110 1.00 63.69 86 PRO A C 1
ATOM 743 O O . PRO A 1 86 ? 13.277 13.716 8.331 1.00 63.69 86 PRO A O 1
ATOM 746 N N . LEU A 1 87 ? 11.534 15.108 8.569 1.00 64.31 87 LEU A N 1
ATOM 747 C CA . LEU A 1 87 ? 10.714 14.173 9.343 1.00 64.31 87 LEU A CA 1
ATOM 748 C C . LEU A 1 87 ? 10.240 12.982 8.495 1.00 64.31 87 LEU A C 1
ATOM 750 O O . LEU A 1 87 ? 10.240 11.851 8.968 1.00 64.31 87 LEU A O 1
ATOM 754 N N . ILE A 1 88 ? 9.853 13.238 7.245 1.00 61.53 88 ILE A N 1
ATOM 755 C CA . ILE A 1 88 ? 9.415 12.216 6.289 1.00 61.53 88 ILE A CA 1
ATOM 756 C C . ILE A 1 88 ? 10.633 11.380 5.883 1.00 61.53 88 ILE A C 1
ATOM 758 O O . ILE A 1 88 ? 10.621 10.169 6.057 1.00 61.53 88 ILE A O 1
ATOM 762 N N . HIS A 1 89 ? 11.738 12.013 5.496 1.00 61.94 89 HIS A N 1
ATOM 763 C CA . HIS A 1 89 ? 12.990 11.328 5.182 1.00 61.94 89 HIS A CA 1
ATOM 764 C C . HIS A 1 89 ? 13.455 10.388 6.309 1.00 61.94 89 HIS A C 1
ATOM 766 O O . HIS A 1 89 ? 13.804 9.235 6.064 1.00 61.94 89 HIS A O 1
ATOM 772 N N . PHE A 1 90 ? 13.408 10.855 7.563 1.00 61.94 90 PHE A N 1
ATOM 773 C CA . PHE A 1 90 ? 13.764 10.044 8.727 1.00 61.94 90 PHE A CA 1
ATOM 774 C C . PHE A 1 90 ? 12.826 8.844 8.912 1.00 61.94 90 PHE A C 1
ATOM 776 O O . PHE A 1 90 ? 13.295 7.738 9.172 1.00 61.94 90 PHE A O 1
ATOM 783 N N . LEU A 1 91 ? 11.513 9.041 8.768 1.00 58.16 91 LEU A N 1
ATOM 784 C CA . LEU A 1 91 ? 10.519 7.975 8.919 1.00 58.16 91 LEU A CA 1
ATOM 785 C C . LEU A 1 91 ? 10.556 6.952 7.773 1.00 58.16 91 LEU A C 1
ATOM 787 O O . LEU A 1 91 ? 10.205 5.795 7.995 1.00 58.16 91 LEU A O 1
ATOM 791 N N . PHE A 1 92 ? 10.971 7.362 6.573 1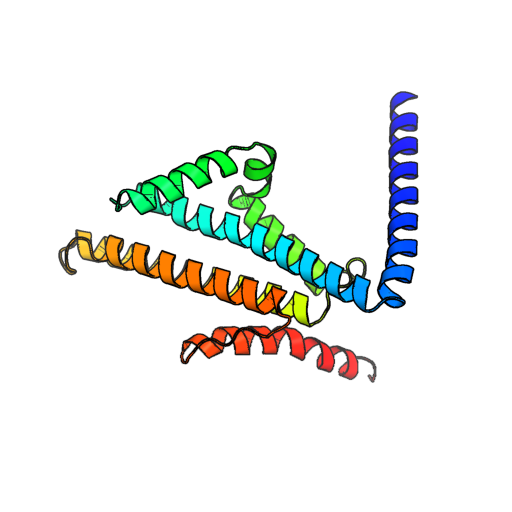.00 55.41 92 PHE A N 1
ATOM 792 C CA . PHE A 1 92 ? 10.835 6.562 5.354 1.00 55.41 92 PHE A CA 1
ATOM 793 C C . PHE A 1 92 ? 12.146 6.037 4.760 1.00 55.41 92 PHE A C 1
ATOM 795 O O . PHE A 1 92 ? 12.095 5.246 3.825 1.00 55.41 92 PHE A O 1
ATOM 802 N N . ASN A 1 93 ? 13.306 6.344 5.353 1.00 62.22 93 ASN A N 1
ATOM 803 C CA . ASN A 1 93 ? 14.568 5.680 5.006 1.00 62.22 93 ASN A CA 1
ATOM 804 C C . ASN A 1 93 ? 14.401 4.146 5.014 1.00 62.22 93 ASN A C 1
ATOM 806 O O . ASN A 1 93 ? 13.832 3.613 5.961 1.00 62.22 93 ASN A O 1
ATOM 810 N N . THR A 1 94 ? 14.904 3.454 3.989 1.00 56.16 94 THR A N 1
ATOM 811 C CA . THR A 1 94 ? 14.743 2.010 3.720 1.00 56.16 94 THR A CA 1
ATOM 812 C C . THR A 1 94 ? 14.938 1.109 4.945 1.00 56.16 94 THR A C 1
ATOM 814 O O . THR A 1 94 ? 14.161 0.179 5.172 1.00 56.16 94 THR A O 1
ATOM 817 N N . ASP A 1 95 ? 15.939 1.408 5.774 1.00 54.44 95 ASP A N 1
ATOM 818 C CA . ASP A 1 95 ? 16.196 0.657 7.007 1.00 54.44 95 ASP A CA 1
ATOM 819 C C . ASP A 1 95 ? 15.117 0.938 8.064 1.00 54.44 95 ASP A C 1
ATOM 821 O O . ASP A 1 95 ? 14.576 0.028 8.697 1.00 54.44 95 ASP A O 1
ATOM 825 N N . ASN A 1 96 ? 14.722 2.203 8.202 1.00 53.53 96 ASN A N 1
ATOM 826 C CA . ASN A 1 96 ? 13.689 2.646 9.133 1.00 53.53 96 ASN A CA 1
ATOM 827 C C . ASN A 1 96 ? 12.293 2.177 8.715 1.00 53.53 96 ASN A C 1
ATOM 829 O O . ASN A 1 96 ? 11.490 1.875 9.593 1.00 53.53 96 ASN A O 1
ATOM 833 N N . THR A 1 97 ? 12.004 2.045 7.416 1.00 57.78 97 THR A N 1
ATOM 834 C CA . THR A 1 97 ? 10.750 1.474 6.906 1.00 57.78 97 THR A CA 1
ATOM 835 C C . THR A 1 97 ? 10.644 -0.005 7.249 1.00 57.78 97 THR A C 1
ATOM 837 O O . THR A 1 97 ? 9.575 -0.426 7.686 1.00 57.78 97 THR A O 1
ATOM 840 N N . PHE A 1 98 ? 11.726 -0.786 7.157 1.00 55.34 98 PHE A N 1
ATOM 841 C CA . PHE A 1 98 ? 11.748 -2.175 7.633 1.00 55.34 98 PHE A CA 1
ATOM 842 C C . PHE A 1 98 ? 11.494 -2.269 9.147 1.00 55.34 98 PHE A C 1
ATOM 844 O O . PHE A 1 98 ? 10.638 -3.044 9.584 1.00 55.34 98 PHE A O 1
ATOM 851 N N . PHE A 1 99 ? 12.145 -1.424 9.955 1.00 52.50 99 PHE A N 1
ATOM 852 C CA . PHE A 1 99 ? 11.867 -1.345 11.394 1.00 52.50 99 PHE A CA 1
ATOM 853 C C . PHE A 1 99 ? 10.433 -0.891 11.691 1.00 52.50 99 PHE A C 1
ATOM 855 O O . PHE A 1 99 ? 9.796 -1.457 12.574 1.00 52.50 99 PHE A O 1
ATOM 862 N N . LEU A 1 100 ? 9.878 0.057 10.934 1.00 56.91 100 LEU A N 1
ATOM 863 C CA . LEU A 1 100 ? 8.473 0.465 11.020 1.00 56.91 100 LEU A CA 1
ATOM 864 C C . LEU A 1 100 ? 7.534 -0.690 10.673 1.00 56.91 100 LEU A C 1
ATOM 866 O O . LEU A 1 100 ? 6.543 -0.878 11.370 1.00 56.91 100 LEU A O 1
ATOM 870 N N . HIS A 1 101 ? 7.852 -1.505 9.665 1.00 58.94 101 HIS A N 1
ATOM 871 C CA . HIS A 1 101 ? 7.076 -2.701 9.331 1.00 58.94 101 HIS A CA 1
ATOM 872 C C . HIS A 1 101 ? 7.120 -3.717 10.466 1.00 58.94 101 HIS A C 1
ATOM 874 O O . HIS A 1 101 ? 6.071 -4.238 10.843 1.00 58.94 101 HIS A O 1
ATOM 880 N N . LEU A 1 102 ? 8.289 -3.965 11.060 1.00 57.47 102 LEU A N 1
ATOM 881 C CA . LEU A 1 102 ? 8.425 -4.854 12.214 1.00 57.47 102 LEU A CA 1
ATOM 882 C C . LEU A 1 102 ? 7.689 -4.313 13.440 1.00 57.47 102 LEU A C 1
ATOM 884 O O . LEU A 1 102 ? 6.954 -5.062 14.073 1.00 57.47 102 LEU A O 1
ATOM 888 N N . ILE A 1 103 ? 7.804 -3.018 13.734 1.00 56.31 103 ILE A N 1
ATOM 889 C CA . ILE A 1 103 ? 7.117 -2.355 14.847 1.00 56.31 103 ILE A CA 1
ATOM 890 C C . ILE A 1 103 ? 5.604 -2.386 14.629 1.00 56.31 103 ILE A C 1
ATOM 892 O O . ILE A 1 103 ? 4.880 -2.798 15.528 1.00 56.31 103 ILE A O 1
ATOM 896 N N . ILE A 1 104 ? 5.104 -2.030 13.443 1.00 59.94 104 ILE A N 1
ATOM 897 C CA . ILE A 1 104 ? 3.674 -2.099 13.105 1.00 59.94 104 ILE A CA 1
ATOM 898 C C . ILE A 1 104 ? 3.192 -3.540 13.226 1.00 59.94 104 ILE A C 1
ATOM 900 O O . ILE A 1 104 ? 2.205 -3.795 13.908 1.00 59.94 104 ILE A O 1
ATOM 904 N N . THR A 1 105 ? 3.908 -4.497 12.643 1.00 55.44 105 THR A N 1
ATOM 905 C CA . THR A 1 105 ? 3.563 -5.921 12.714 1.00 55.44 105 THR A CA 1
ATOM 906 C C . THR A 1 105 ? 3.550 -6.403 14.163 1.00 55.44 105 THR A C 1
ATOM 908 O O . THR A 1 105 ? 2.610 -7.074 14.581 1.00 55.44 105 THR A O 1
ATOM 911 N N . GLN A 1 106 ? 4.520 -5.997 14.978 1.00 53.62 106 GLN A N 1
ATOM 912 C CA . GLN A 1 106 ? 4.617 -6.372 16.383 1.00 53.62 106 GLN A CA 1
ATOM 913 C C . GLN A 1 106 ? 3.536 -5.704 17.243 1.00 53.62 106 GLN A C 1
ATOM 915 O O . GLN A 1 106 ? 2.922 -6.375 18.070 1.00 53.62 106 GLN A O 1
ATOM 920 N N . ILE A 1 107 ? 3.204 -4.434 17.005 1.00 55.59 107 ILE A N 1
ATOM 921 C CA . ILE A 1 107 ? 2.085 -3.741 17.661 1.00 55.59 107 ILE A CA 1
ATOM 922 C C . ILE A 1 107 ? 0.759 -4.415 17.279 1.00 55.59 107 ILE A C 1
ATOM 924 O O . ILE A 1 107 ? -0.052 -4.720 18.152 1.00 55.59 107 ILE A O 1
ATOM 928 N N . VAL A 1 108 ? 0.556 -4.724 15.997 1.00 56.06 108 VAL A N 1
ATOM 929 C CA . VAL A 1 108 ? -0.654 -5.364 15.452 1.00 56.06 108 VAL A CA 1
ATOM 930 C C . VAL A 1 108 ? -0.834 -6.795 15.961 1.00 56.06 108 VAL A C 1
ATOM 932 O O . VAL A 1 108 ? -1.966 -7.251 16.184 1.00 56.06 108 VAL A O 1
ATOM 935 N N . ILE A 1 109 ? 0.273 -7.522 16.138 1.00 54.03 109 ILE A N 1
ATOM 936 C CA . ILE A 1 109 ? 0.281 -8.926 16.551 1.00 54.03 109 ILE A CA 1
ATOM 937 C C . ILE A 1 109 ? 0.256 -9.083 18.073 1.00 54.03 109 ILE A C 1
ATOM 939 O O . ILE A 1 109 ? -0.433 -10.004 18.522 1.00 54.03 109 ILE A O 1
ATOM 943 N N . GLN A 1 110 ? 0.972 -8.245 18.836 1.00 50.00 110 GLN A N 1
ATOM 944 C CA . GLN A 1 110 ? 1.309 -8.502 20.245 1.00 50.00 110 GLN A CA 1
ATOM 945 C C . GLN A 1 110 ? 0.728 -7.505 21.264 1.00 50.00 110 GLN A C 1
ATOM 947 O O . GLN A 1 110 ? 0.527 -7.908 22.410 1.00 50.00 110 GLN A O 1
ATOM 952 N N . ARG A 1 111 ? 0.435 -6.238 20.925 1.00 49.00 111 ARG A N 1
ATOM 953 C CA . ARG A 1 111 ? 0.055 -5.241 21.951 1.00 49.00 111 ARG A CA 1
ATOM 954 C C . ARG A 1 111 ? -1.458 -5.058 22.109 1.00 49.00 111 ARG A C 1
ATOM 956 O O . ARG A 1 111 ? -2.192 -4.904 21.141 1.00 49.00 111 ARG A O 1
ATOM 963 N N . LYS A 1 112 ? -1.912 -5.034 23.371 1.00 49.84 112 LYS A N 1
ATOM 964 C CA . LYS A 1 112 ? -3.298 -4.724 23.788 1.00 49.84 112 LYS A CA 1
ATOM 965 C C . LYS A 1 112 ? -3.593 -3.217 23.870 1.00 49.84 112 LYS A C 1
ATOM 967 O O . LYS A 1 112 ? -4.744 -2.842 24.058 1.00 49.84 112 LYS A O 1
ATOM 972 N N . GLU A 1 113 ? -2.563 -2.378 23.771 1.00 46.91 113 GLU A N 1
ATOM 973 C CA . GLU A 1 113 ? -2.642 -0.924 23.988 1.00 46.91 113 GLU A CA 1
ATOM 974 C C . GLU A 1 113 ? -3.301 -0.184 22.813 1.00 46.91 113 GLU A C 1
ATOM 976 O O . GLU A 1 113 ? -4.012 0.791 23.031 1.00 46.91 113 GLU A O 1
ATOM 981 N N . ILE A 1 114 ? -3.130 -0.676 21.578 1.00 56.28 114 ILE A N 1
ATOM 982 C CA . ILE A 1 114 ? -3.806 -0.145 20.387 1.00 56.28 114 ILE A CA 1
ATOM 983 C C . ILE A 1 114 ? -4.839 -1.169 19.919 1.00 56.28 114 ILE A C 1
ATOM 985 O O . ILE A 1 114 ? -4.510 -2.271 19.474 1.00 56.28 114 ILE A O 1
ATOM 989 N N . ILE A 1 115 ? -6.116 -0.801 20.017 1.00 66.12 115 ILE A N 1
ATOM 990 C CA . ILE A 1 115 ? -7.235 -1.658 19.622 1.00 66.12 115 ILE A CA 1
ATOM 991 C C . ILE A 1 115 ? -7.389 -1.579 18.099 1.00 66.12 115 ILE A C 1
ATOM 993 O O . ILE A 1 115 ? -8.173 -0.795 17.571 1.00 66.12 115 ILE A O 1
ATOM 997 N N . PHE A 1 116 ? -6.619 -2.387 17.372 1.00 71.75 116 PHE A N 1
ATOM 998 C CA . PHE A 1 116 ? -6.874 -2.605 15.949 1.00 71.75 116 PHE A CA 1
ATOM 999 C C . PHE A 1 116 ? -8.053 -3.557 15.776 1.00 71.75 116 PHE A C 1
ATOM 1001 O O . PHE A 1 116 ? -8.018 -4.702 16.248 1.00 71.75 116 PHE A O 1
ATOM 1008 N N . SER A 1 117 ? -9.082 -3.109 15.059 1.00 77.25 117 SER A N 1
ATOM 1009 C CA . SER A 1 117 ? -10.184 -3.983 14.684 1.00 77.25 117 SER A CA 1
ATOM 1010 C C . SER A 1 117 ? -9.724 -5.043 13.685 1.00 77.25 117 SER A C 1
ATOM 1012 O O . SER A 1 117 ? -8.695 -4.916 13.021 1.00 77.25 117 SER A O 1
ATOM 1014 N N . THR A 1 118 ? -10.484 -6.133 13.579 1.00 79.56 118 THR A N 1
ATOM 1015 C CA . THR A 1 118 ? -10.201 -7.210 12.617 1.00 79.56 118 THR A CA 1
ATOM 1016 C C . THR A 1 118 ? -10.079 -6.677 11.185 1.00 79.56 118 THR A C 1
ATOM 1018 O O . THR A 1 118 ? -9.246 -7.171 10.432 1.00 79.56 118 THR A O 1
ATOM 1021 N N . PHE A 1 119 ? -10.849 -5.641 10.848 1.00 83.69 119 PHE A N 1
ATOM 1022 C CA . PHE A 1 119 ? -10.822 -4.976 9.549 1.00 83.69 119 PHE A CA 1
ATOM 1023 C C . PHE A 1 119 ? -9.500 -4.238 9.303 1.00 83.69 119 PHE A C 1
ATOM 1025 O O . PHE A 1 119 ? -8.824 -4.487 8.308 1.00 83.69 119 PHE A O 1
ATOM 1032 N N . VAL A 1 120 ? -9.053 -3.420 10.259 1.00 81.56 120 VAL A N 1
ATOM 1033 C CA . VAL A 1 120 ? -7.768 -2.712 10.140 1.00 81.56 120 VAL A CA 1
ATOM 1034 C C . VAL A 1 120 ? -6.601 -3.701 10.071 1.00 81.56 120 VAL A C 1
ATOM 1036 O O . VAL A 1 120 ? -5.708 -3.547 9.242 1.00 81.56 120 VAL A O 1
ATOM 1039 N N . LYS A 1 121 ? -6.640 -4.782 10.865 1.00 81.38 121 LYS A N 1
ATOM 1040 C CA . LYS A 1 121 ? -5.637 -5.859 10.788 1.00 81.38 121 LYS A CA 1
ATOM 1041 C C . LYS A 1 121 ? -5.588 -6.493 9.400 1.00 81.38 121 LYS A C 1
ATOM 1043 O O . LYS A 1 121 ? -4.499 -6.726 8.892 1.00 81.38 121 LYS A O 1
ATOM 1048 N N . PHE A 1 122 ? -6.742 -6.749 8.787 1.00 86.31 122 PHE A N 1
ATOM 1049 C CA . PHE A 1 122 ? -6.813 -7.263 7.421 1.00 86.31 122 PHE A CA 1
ATOM 1050 C C . PHE A 1 122 ? -6.127 -6.335 6.422 1.00 86.31 122 PHE A C 1
ATOM 1052 O O . PHE A 1 122 ? -5.286 -6.810 5.664 1.00 86.31 122 PHE A O 1
ATOM 1059 N N . HIS A 1 123 ? -6.396 -5.030 6.471 1.00 88.69 123 HIS A N 1
ATOM 1060 C CA . HIS A 1 123 ? -5.731 -4.080 5.581 1.00 88.69 123 HIS A CA 1
ATOM 1061 C C . HIS A 1 123 ? -4.213 -4.039 5.797 1.00 88.69 123 HIS A C 1
ATOM 1063 O O . HIS A 1 123 ? -3.476 -3.985 4.821 1.00 88.69 123 HIS A O 1
ATOM 1069 N N . ILE A 1 124 ? -3.729 -4.142 7.038 1.00 83.88 124 ILE A N 1
ATOM 1070 C CA . ILE A 1 124 ? -2.285 -4.214 7.317 1.00 83.88 124 ILE A CA 1
ATOM 1071 C C . ILE A 1 124 ? -1.669 -5.460 6.676 1.00 83.88 124 ILE A C 1
ATOM 1073 O O . ILE A 1 124 ? -0.688 -5.350 5.950 1.00 83.88 124 ILE A O 1
ATOM 1077 N N . PHE A 1 125 ? -2.256 -6.641 6.894 1.00 83.62 125 PHE A N 1
ATOM 1078 C CA . PHE A 1 125 ? -1.755 -7.879 6.288 1.00 83.62 125 PHE A CA 1
ATOM 1079 C C . PHE A 1 125 ? -1.833 -7.861 4.762 1.00 83.62 125 PHE A C 1
ATOM 1081 O O . PHE A 1 125 ? -0.936 -8.378 4.101 1.00 83.62 125 PHE A O 1
ATOM 1088 N N . LEU A 1 126 ? -2.886 -7.266 4.204 1.00 89.00 126 LEU A N 1
ATOM 1089 C CA . LEU A 1 126 ? -3.032 -7.106 2.765 1.00 89.00 126 LEU A CA 1
ATOM 1090 C C . LEU A 1 126 ? -1.875 -6.291 2.183 1.00 89.00 126 LEU A C 1
ATOM 1092 O O . LEU A 1 126 ? -1.276 -6.710 1.199 1.00 89.00 126 LEU A O 1
ATOM 1096 N N . LEU A 1 127 ? -1.541 -5.168 2.820 1.00 87.81 127 LEU A N 1
ATOM 1097 C CA . LEU A 1 127 ? -0.449 -4.299 2.393 1.00 87.81 127 LEU A CA 1
ATOM 1098 C C . LEU A 1 127 ? 0.917 -4.983 2.498 1.00 87.81 127 LEU A C 1
ATOM 1100 O O . LEU A 1 127 ? 1.699 -4.888 1.559 1.00 87.81 127 LEU A O 1
ATOM 1104 N N . ILE A 1 128 ? 1.163 -5.748 3.570 1.00 83.06 128 ILE A N 1
ATOM 1105 C CA . ILE A 1 128 ? 2.374 -6.580 3.700 1.00 83.06 128 ILE A CA 1
ATOM 1106 C C . ILE A 1 128 ? 2.483 -7.550 2.520 1.00 83.06 128 ILE A C 1
ATOM 1108 O O . ILE A 1 128 ? 3.520 -7.627 1.871 1.00 83.06 128 ILE A O 1
ATOM 1112 N N . LEU A 1 129 ? 1.413 -8.294 2.223 1.00 85.12 129 LEU A N 1
ATOM 1113 C CA . LEU A 1 129 ? 1.427 -9.279 1.140 1.00 85.12 129 LEU A CA 1
ATOM 1114 C C . LEU A 1 129 ? 1.619 -8.624 -0.231 1.00 85.12 129 LEU A C 1
ATOM 1116 O O . LEU A 1 129 ? 2.337 -9.170 -1.067 1.00 85.12 129 LEU A O 1
ATOM 1120 N N . MET A 1 130 ? 0.999 -7.464 -0.456 1.00 86.88 130 MET A N 1
ATOM 1121 C CA . MET A 1 130 ? 1.193 -6.685 -1.676 1.00 86.88 130 MET A CA 1
ATOM 1122 C C . MET A 1 130 ? 2.639 -6.198 -1.812 1.00 86.88 130 MET A C 1
ATOM 1124 O O . MET A 1 130 ? 3.212 -6.371 -2.882 1.00 86.88 130 MET A O 1
ATOM 1128 N N . ASP A 1 131 ? 3.246 -5.663 -0.749 1.00 83.38 131 ASP A N 1
ATOM 1129 C CA . ASP A 1 131 ? 4.652 -5.233 -0.746 1.00 83.38 131 ASP A CA 1
ATOM 1130 C C . ASP A 1 131 ? 5.602 -6.413 -1.015 1.00 83.38 131 ASP A C 1
ATOM 1132 O O . ASP A 1 131 ? 6.462 -6.328 -1.891 1.00 83.38 131 ASP A O 1
ATOM 1136 N N . CYS A 1 132 ? 5.395 -7.565 -0.365 1.00 83.00 132 CYS A N 1
ATOM 1137 C CA . CYS A 1 132 ? 6.180 -8.773 -0.635 1.00 83.00 132 CYS A CA 1
ATOM 1138 C C . CYS A 1 132 ? 6.063 -9.231 -2.096 1.00 83.00 132 CYS A C 1
ATOM 1140 O O . CYS A 1 132 ? 7.067 -9.564 -2.725 1.00 83.00 132 CYS A O 1
ATOM 1142 N N . PHE A 1 133 ? 4.846 -9.247 -2.647 1.00 84.44 133 PHE A N 1
ATOM 1143 C CA . PHE A 1 133 ? 4.617 -9.650 -4.033 1.00 84.44 133 PHE A CA 1
ATOM 1144 C C . PHE A 1 133 ? 5.254 -8.666 -5.025 1.00 84.44 133 PHE A C 1
ATOM 1146 O O . PHE A 1 133 ? 5.851 -9.083 -6.014 1.00 84.44 133 PHE A O 1
ATOM 1153 N N . GLN A 1 134 ? 5.186 -7.366 -4.738 1.00 84.75 134 GLN A N 1
ATOM 1154 C CA . GLN A 1 134 ? 5.819 -6.323 -5.546 1.00 84.75 134 GLN A CA 1
ATOM 1155 C C . GLN A 1 134 ? 7.339 -6.444 -5.547 1.00 84.75 134 GLN A C 1
ATOM 1157 O O . GLN A 1 134 ? 7.937 -6.400 -6.619 1.00 84.75 134 GLN A O 1
ATOM 1162 N N . ARG A 1 135 ? 7.961 -6.649 -4.380 1.00 82.69 135 ARG A N 1
ATOM 1163 C CA . ARG A 1 135 ? 9.412 -6.869 -4.270 1.00 82.69 135 ARG A CA 1
ATOM 1164 C C . ARG A 1 135 ? 9.851 -8.102 -5.048 1.00 82.69 135 ARG A C 1
ATOM 1166 O O . ARG A 1 135 ? 10.800 -8.014 -5.815 1.00 82.69 135 ARG A O 1
ATOM 1173 N N . LEU A 1 136 ? 9.100 -9.200 -4.947 1.00 85.06 136 LEU A N 1
ATOM 1174 C CA . LEU A 1 136 ? 9.364 -10.406 -5.731 1.00 85.06 136 LEU A CA 1
ATOM 1175 C C . LEU A 1 136 ? 9.331 -10.121 -7.242 1.00 85.06 136 LEU A C 1
ATOM 1177 O O . LEU A 1 136 ? 10.240 -10.519 -7.963 1.00 85.06 136 LEU A O 1
ATOM 1181 N N . LEU A 1 137 ? 8.307 -9.416 -7.736 1.00 85.19 137 LEU A N 1
ATOM 1182 C CA . LEU A 1 137 ? 8.215 -9.040 -9.153 1.00 85.19 137 LEU A CA 1
ATOM 1183 C C . LEU A 1 137 ? 9.322 -8.067 -9.581 1.00 85.19 137 LEU A C 1
ATOM 1185 O O . LEU A 1 137 ? 9.775 -8.114 -10.724 1.00 85.19 137 LEU A O 1
ATOM 1189 N N . LEU A 1 138 ? 9.777 -7.209 -8.673 1.00 81.12 138 LEU A N 1
ATOM 1190 C CA . LEU A 1 138 ? 10.891 -6.301 -8.909 1.00 81.12 138 LEU A CA 1
ATOM 1191 C C . LEU A 1 138 ? 12.235 -7.044 -8.966 1.00 81.12 138 LEU A C 1
ATOM 1193 O O . LEU A 1 138 ? 13.103 -6.653 -9.736 1.00 81.12 138 LEU A O 1
ATOM 1197 N N . ASP A 1 139 ? 12.405 -8.151 -8.246 1.00 80.19 139 ASP A N 1
ATOM 1198 C CA . ASP A 1 139 ? 13.590 -9.006 -8.395 1.00 80.19 139 ASP A CA 1
ATOM 1199 C C . ASP A 1 139 ? 13.612 -9.705 -9.765 1.00 80.19 139 ASP A C 1
ATOM 1201 O O . ASP A 1 139 ? 14.666 -9.816 -10.396 1.00 80.19 139 ASP A O 1
ATOM 1205 N N . TYR A 1 140 ? 12.445 -10.086 -10.302 1.00 80.38 140 TYR A N 1
ATOM 1206 C CA . TYR A 1 140 ? 12.343 -10.579 -11.683 1.00 80.38 140 TYR A CA 1
ATOM 1207 C C . TYR A 1 140 ? 12.743 -9.525 -12.725 1.00 80.38 140 TYR A C 1
ATOM 1209 O O . TYR A 1 140 ? 13.235 -9.892 -13.793 1.00 80.38 140 TYR A O 1
ATOM 1217 N N . LEU A 1 141 ? 12.597 -8.228 -12.433 1.00 78.25 141 LEU A N 1
ATOM 1218 C CA . LEU A 1 141 ? 13.084 -7.167 -13.321 1.00 78.25 141 LEU A CA 1
ATOM 1219 C C . LEU A 1 141 ? 14.597 -7.286 -13.541 1.00 78.25 141 LEU A C 1
ATOM 1221 O O . LEU A 1 141 ? 15.036 -7.208 -14.682 1.00 78.25 141 LEU A O 1
ATOM 1225 N N . ILE A 1 142 ? 15.380 -7.553 -12.488 1.00 73.12 142 ILE A N 1
ATOM 1226 C CA . ILE A 1 142 ? 16.845 -7.718 -12.578 1.00 73.12 142 ILE A CA 1
ATOM 1227 C C . ILE A 1 142 ? 17.199 -8.856 -13.545 1.00 73.12 142 ILE A C 1
ATOM 1229 O O . ILE A 1 142 ? 18.133 -8.745 -14.342 1.00 73.12 142 ILE A O 1
ATOM 1233 N N . PHE A 1 143 ? 16.422 -9.940 -13.513 1.00 77.31 143 PHE A N 1
ATOM 1234 C CA . PHE A 1 143 ? 16.575 -11.064 -14.432 1.00 77.31 143 PHE A CA 1
ATOM 1235 C C . PHE A 1 143 ? 16.260 -10.695 -15.891 1.00 77.31 143 PHE A C 1
ATOM 1237 O O . PHE A 1 143 ? 16.924 -11.181 -16.805 1.00 77.31 143 PHE A O 1
ATOM 1244 N N . PHE A 1 144 ? 15.276 -9.829 -16.142 1.00 75.31 144 PHE A N 1
ATOM 1245 C CA . PHE A 1 144 ? 15.008 -9.340 -17.497 1.00 75.31 144 PHE A CA 1
ATOM 124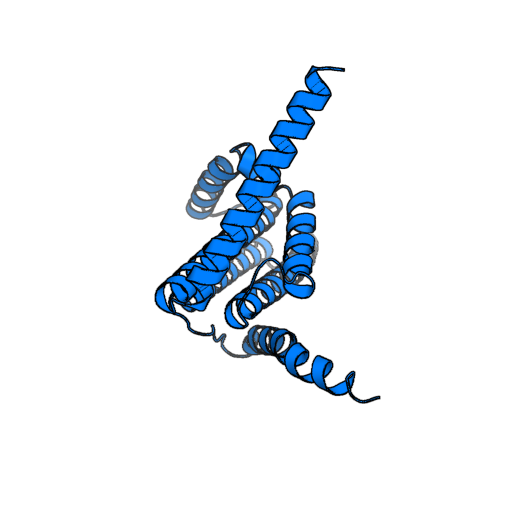6 C C . PHE A 1 144 ? 16.083 -8.366 -17.981 1.00 75.31 144 PHE A C 1
ATOM 1248 O O . PHE A 1 144 ? 16.535 -8.491 -19.115 1.00 75.31 144 PHE A O 1
ATOM 1255 N N . THR A 1 145 ? 16.551 -7.459 -17.124 1.00 73.56 145 THR A N 1
ATOM 1256 C CA . THR A 1 145 ? 17.618 -6.505 -17.461 1.00 73.56 145 THR A CA 1
ATOM 1257 C C . THR A 1 145 ? 18.918 -7.225 -17.835 1.00 73.56 145 THR A C 1
ATOM 1259 O O . THR A 1 145 ? 19.586 -6.842 -18.795 1.00 73.56 145 THR A O 1
ATOM 1262 N N . SER A 1 146 ? 19.264 -8.322 -17.150 1.00 76.50 146 SER A N 1
ATOM 1263 C CA . SER A 1 146 ? 20.435 -9.133 -17.515 1.00 76.50 146 SER A CA 1
ATOM 1264 C C . SER A 1 146 ? 20.260 -9.861 -18.854 1.00 76.50 146 SER A C 1
ATOM 1266 O O . SER A 1 146 ? 21.195 -9.918 -19.652 1.00 76.50 146 SER A O 1
ATOM 1268 N N . LYS A 1 147 ? 19.056 -10.358 -19.158 1.00 77.50 147 LYS A N 1
ATOM 1269 C CA . LYS A 1 147 ? 18.734 -10.959 -20.462 1.00 77.50 147 LYS A CA 1
ATOM 1270 C C . LYS A 1 147 ? 18.752 -9.962 -21.617 1.00 77.50 147 LYS A C 1
ATOM 1272 O O . LYS A 1 147 ? 19.166 -10.338 -22.718 1.00 77.50 147 LYS A O 1
ATOM 1277 N N . GLU A 1 148 ? 18.348 -8.719 -21.370 1.00 75.88 148 GLU A N 1
ATOM 1278 C CA . GLU A 1 148 ? 18.432 -7.632 -22.348 1.00 75.88 148 GLU A CA 1
ATOM 1279 C C . GLU A 1 148 ? 19.882 -7.275 -22.649 1.00 75.88 148 GLU A C 1
ATOM 1281 O O . GLU A 1 148 ? 20.237 -7.132 -23.817 1.00 75.88 148 GLU A O 1
ATOM 1286 N N . ALA A 1 149 ? 20.734 -7.203 -21.621 1.00 73.00 149 ALA A N 1
ATOM 1287 C CA . ALA A 1 149 ? 22.169 -6.982 -21.796 1.00 73.00 149 ALA A CA 1
ATOM 1288 C C . ALA A 1 149 ? 22.832 -8.094 -22.632 1.00 73.00 149 ALA A C 1
ATOM 1290 O O . ALA A 1 149 ? 23.772 -7.832 -23.377 1.00 73.00 149 ALA A O 1
ATOM 1291 N N . LEU A 1 150 ? 22.308 -9.322 -22.553 1.00 78.56 150 LEU A N 1
ATOM 1292 C CA . LEU A 1 150 ? 22.728 -10.466 -23.368 1.00 78.56 150 LEU A CA 1
ATOM 1293 C C . LEU A 1 150 ? 22.075 -10.509 -24.766 1.00 78.56 150 LEU A C 1
ATOM 1295 O O . LEU A 1 150 ? 22.352 -11.427 -25.534 1.00 78.56 150 LEU A O 1
ATOM 1299 N N . GLY A 1 151 ? 21.187 -9.566 -25.103 1.00 76.12 151 GLY A N 1
ATOM 1300 C CA . GLY A 1 151 ? 20.479 -9.516 -26.390 1.00 76.12 151 GLY A CA 1
ATOM 1301 C C . GLY A 1 151 ? 19.404 -10.594 -26.578 1.00 76.12 151 GLY A C 1
ATOM 1302 O O . GLY A 1 151 ? 18.903 -10.783 -27.683 1.00 76.12 151 GLY A O 1
ATOM 1303 N N . THR A 1 152 ? 19.040 -11.312 -25.513 1.00 73.25 152 THR A N 1
ATOM 1304 C CA . THR A 1 152 ? 18.079 -12.435 -25.561 1.00 73.25 152 THR A CA 1
ATOM 1305 C C . THR A 1 152 ? 16.621 -12.009 -25.374 1.00 73.25 152 THR A C 1
ATOM 1307 O O . THR A 1 152 ? 15.709 -12.824 -25.520 1.00 73.25 152 THR A O 1
ATOM 1310 N N . THR A 1 153 ? 16.386 -10.735 -25.062 1.00 73.00 153 THR A N 1
ATOM 1311 C CA . THR A 1 153 ? 15.061 -10.119 -24.923 1.00 73.00 153 THR A CA 1
ATOM 1312 C C . THR A 1 153 ? 15.003 -8.787 -25.677 1.00 73.00 153 THR A C 1
ATOM 1314 O O . THR A 1 153 ? 16.048 -8.174 -25.906 1.00 73.00 153 THR A O 1
ATOM 1317 N N . PRO A 1 154 ? 13.800 -8.324 -26.078 1.00 72.94 154 PRO A N 1
ATOM 1318 C CA . PRO A 1 154 ? 13.648 -7.073 -26.814 1.00 72.94 154 PRO A CA 1
ATOM 1319 C C . PRO A 1 154 ? 14.219 -5.884 -26.030 1.00 72.94 154 PRO A C 1
ATOM 1321 O O . PRO A 1 154 ? 14.046 -5.834 -24.812 1.00 72.94 154 PRO A O 1
ATOM 1324 N N . PRO A 1 155 ? 14.841 -4.898 -26.697 1.00 69.50 155 PRO A N 1
ATOM 1325 C CA . PRO A 1 155 ? 15.340 -3.709 -26.021 1.00 69.50 155 PRO A CA 1
ATOM 1326 C C . PRO A 1 155 ? 14.188 -2.931 -25.364 1.00 69.50 155 PRO A C 1
ATOM 1328 O O . PRO A 1 155 ? 13.144 -2.726 -25.984 1.00 69.50 155 PRO A O 1
ATOM 1331 N N . LYS A 1 156 ? 14.413 -2.434 -24.138 1.00 78.25 156 LYS A N 1
ATOM 1332 C CA . LYS A 1 156 ? 13.465 -1.642 -23.318 1.00 78.25 156 LYS A CA 1
ATOM 1333 C C . LYS A 1 156 ? 12.265 -2.420 -22.752 1.00 78.25 156 LYS A C 1
ATOM 1335 O O . LYS A 1 156 ? 11.362 -1.797 -22.187 1.00 78.25 156 LYS A O 1
ATOM 1340 N N . PHE A 1 157 ? 12.236 -3.744 -22.864 1.00 80.62 157 PHE A N 1
ATOM 1341 C CA . PHE A 1 157 ? 11.252 -4.591 -22.191 1.00 80.62 157 PHE A CA 1
ATOM 1342 C C . PHE A 1 157 ? 11.266 -4.388 -20.667 1.00 80.62 157 PHE A C 1
ATOM 1344 O O . PHE A 1 157 ? 10.201 -4.258 -20.069 1.00 80.62 157 PHE A O 1
ATOM 1351 N N . SER A 1 158 ? 12.441 -4.278 -20.044 1.00 79.25 158 SER A N 1
ATOM 1352 C CA . SER A 1 158 ? 12.617 -4.004 -18.612 1.00 79.25 158 SER A CA 1
ATOM 1353 C C . SER A 1 158 ? 11.940 -2.695 -18.193 1.00 79.25 158 SER A C 1
ATOM 1355 O O . SER A 1 158 ? 11.152 -2.680 -17.247 1.00 79.25 158 SER A O 1
ATOM 1357 N N . SER A 1 159 ? 12.136 -1.615 -18.955 1.00 79.38 159 SER A N 1
ATOM 1358 C CA . SER A 1 159 ? 11.470 -0.328 -18.723 1.00 79.38 159 SER A CA 1
ATOM 1359 C C . SER A 1 159 ? 9.946 -0.430 -18.836 1.00 79.38 159 SER A C 1
ATOM 1361 O O . SER A 1 159 ? 9.226 0.104 -17.991 1.00 79.38 159 SER A O 1
ATOM 1363 N N . VAL A 1 160 ? 9.435 -1.125 -19.860 1.00 82.69 160 VAL A N 1
ATOM 1364 C CA . VAL A 1 160 ? 7.986 -1.324 -20.057 1.00 82.69 160 VAL A CA 1
ATOM 1365 C C . VAL A 1 160 ? 7.392 -2.165 -18.928 1.00 82.69 160 VAL A C 1
ATOM 1367 O O . VAL A 1 160 ? 6.345 -1.810 -18.381 1.00 82.69 160 VAL A O 1
ATOM 1370 N N . PHE A 1 161 ? 8.071 -3.246 -18.542 1.00 84.75 161 PHE A N 1
ATOM 1371 C CA . PHE A 1 161 ? 7.674 -4.103 -17.430 1.00 84.75 161 PHE A CA 1
ATOM 1372 C C . PHE A 1 161 ? 7.639 -3.319 -16.119 1.00 84.75 161 PHE A C 1
ATOM 1374 O O . PHE A 1 161 ? 6.641 -3.373 -15.405 1.00 84.75 161 PHE A O 1
ATOM 1381 N N . TYR A 1 162 ? 8.676 -2.530 -15.834 1.00 84.06 162 TYR A N 1
ATOM 1382 C CA . TYR A 1 162 ? 8.751 -1.696 -14.640 1.00 84.06 162 TYR A CA 1
ATOM 1383 C C . TYR A 1 162 ? 7.602 -0.678 -14.569 1.00 84.06 162 TYR A C 1
ATOM 1385 O O . TYR A 1 162 ? 6.936 -0.586 -13.539 1.00 84.06 162 TYR A O 1
ATOM 1393 N N . ILE A 1 163 ? 7.326 0.062 -15.654 1.00 83.06 163 ILE A N 1
ATOM 1394 C CA . ILE A 1 163 ? 6.232 1.052 -15.681 1.00 83.06 163 ILE A CA 1
ATOM 1395 C C . ILE A 1 163 ? 4.886 0.351 -15.481 1.00 83.06 163 ILE A C 1
ATOM 1397 O O . ILE A 1 163 ? 4.060 0.803 -14.693 1.00 83.06 163 ILE A O 1
ATOM 1401 N N . THR A 1 164 ? 4.685 -0.785 -16.149 1.00 87.06 164 THR A N 1
ATOM 1402 C CA . THR A 1 164 ? 3.461 -1.585 -16.016 1.00 87.06 164 THR A CA 1
ATOM 1403 C C . THR A 1 164 ? 3.280 -2.080 -14.582 1.00 87.06 164 THR A C 1
ATOM 1405 O O . THR A 1 164 ? 2.198 -1.944 -14.007 1.00 87.06 164 THR A O 1
ATOM 1408 N N . LEU A 1 165 ? 4.350 -2.597 -13.972 1.00 87.94 165 LEU A N 1
ATOM 1409 C CA . LEU A 1 165 ? 4.360 -3.058 -12.589 1.00 87.94 165 LEU A CA 1
ATOM 1410 C C . LEU A 1 165 ? 4.039 -1.917 -11.620 1.00 87.94 165 LEU A C 1
ATOM 1412 O O . LEU A 1 165 ? 3.207 -2.104 -10.730 1.00 87.94 165 LEU A O 1
ATOM 1416 N N . PHE A 1 166 ? 4.638 -0.739 -11.812 1.00 86.56 166 PHE A N 1
ATOM 1417 C CA . PHE A 1 166 ? 4.327 0.455 -11.030 1.00 86.56 166 PHE A CA 1
ATOM 1418 C C . PHE A 1 166 ? 2.845 0.819 -11.147 1.00 86.56 166 PHE A C 1
ATOM 1420 O O . PHE A 1 166 ? 2.170 0.967 -10.131 1.00 86.56 166 PHE A O 1
ATOM 1427 N N . SER A 1 167 ? 2.314 0.930 -12.368 1.00 87.50 167 SER A N 1
ATOM 1428 C CA . SER A 1 167 ? 0.928 1.345 -12.601 1.00 87.50 167 SER A CA 1
ATOM 1429 C C . SER A 1 167 ? -0.077 0.371 -11.988 1.00 87.50 167 SER A C 1
ATOM 1431 O O . SER A 1 167 ? -0.996 0.801 -11.294 1.00 87.50 167 SER A O 1
ATOM 1433 N N . ILE A 1 168 ? 0.111 -0.938 -12.184 1.00 89.69 168 ILE A N 1
ATOM 1434 C CA . ILE A 1 168 ? -0.760 -1.966 -11.592 1.00 89.69 168 ILE A CA 1
ATOM 1435 C C . ILE A 1 168 ? -0.692 -1.906 -10.065 1.00 89.69 168 ILE A C 1
ATOM 1437 O O . ILE A 1 168 ? -1.723 -1.969 -9.389 1.00 89.69 168 ILE A O 1
ATOM 1441 N N . SER A 1 169 ? 0.510 -1.747 -9.515 1.00 89.06 169 SER A N 1
ATOM 1442 C CA . SER A 1 169 ? 0.737 -1.666 -8.074 1.00 89.06 169 SER A CA 1
ATOM 1443 C C . SER A 1 169 ? 0.080 -0.437 -7.457 1.00 89.06 169 SER A C 1
ATOM 1445 O O . SER A 1 169 ? -0.658 -0.567 -6.481 1.00 89.06 169 SER A O 1
ATOM 1447 N N . PHE A 1 170 ? 0.278 0.734 -8.063 1.00 88.81 170 PHE A N 1
ATOM 1448 C CA . PHE A 1 170 ? -0.324 1.994 -7.641 1.00 88.81 170 PHE A CA 1
ATOM 1449 C C . PHE A 1 170 ? -1.856 1.916 -7.669 1.00 88.81 170 PHE A C 1
ATOM 1451 O O . PHE A 1 170 ? -2.511 2.252 -6.682 1.00 88.81 170 PHE A O 1
ATOM 1458 N N . MET A 1 171 ? -2.435 1.393 -8.755 1.00 91.38 171 MET A N 1
ATOM 1459 C CA . MET A 1 171 ? -3.887 1.218 -8.869 1.00 91.38 171 MET A CA 1
ATOM 1460 C C . MET A 1 171 ? -4.430 0.233 -7.832 1.00 91.38 171 MET A C 1
ATOM 1462 O O . MET A 1 171 ? -5.467 0.490 -7.225 1.00 91.38 171 MET A O 1
ATOM 1466 N N . SER A 1 172 ? -3.715 -0.864 -7.573 1.00 91.25 172 SER A N 1
ATOM 1467 C CA . SER A 1 172 ? -4.099 -1.851 -6.556 1.00 91.25 172 SER A CA 1
ATOM 1468 C C . SER A 1 172 ? -4.069 -1.258 -5.145 1.00 91.25 172 SER A C 1
ATOM 1470 O O . SER A 1 172 ? -4.973 -1.513 -4.343 1.00 91.25 172 SER A O 1
ATOM 1472 N N . TYR A 1 173 ? -3.059 -0.434 -4.850 1.00 91.12 173 TYR A N 1
ATOM 1473 C CA . TYR A 1 173 ? -2.941 0.316 -3.600 1.00 91.12 173 TYR A CA 1
ATOM 1474 C C . TYR A 1 173 ? -4.107 1.283 -3.419 1.00 91.12 173 TYR A C 1
ATOM 1476 O O . TYR A 1 173 ? -4.804 1.236 -2.403 1.00 91.12 173 TYR A O 1
ATOM 1484 N N . PHE A 1 174 ? -4.350 2.125 -4.424 1.00 91.94 174 PHE A N 1
ATOM 1485 C CA . PHE A 1 174 ? -5.404 3.130 -4.389 1.00 91.94 174 PHE A CA 1
ATOM 1486 C C . PHE A 1 174 ? -6.795 2.494 -4.276 1.00 91.94 174 PHE A C 1
ATOM 1488 O O . PHE A 1 174 ? -7.607 2.906 -3.449 1.00 91.94 174 PHE A O 1
ATOM 1495 N N . TYR A 1 175 ? -7.050 1.423 -5.030 1.00 94.38 175 TYR A N 1
ATOM 1496 C CA . TYR A 1 175 ? -8.278 0.639 -4.926 1.00 94.38 175 TYR A CA 1
ATOM 1497 C C . TYR A 1 175 ? -8.490 0.074 -3.514 1.00 94.38 175 TYR A C 1
ATOM 1499 O O . TYR A 1 175 ? -9.582 0.196 -2.953 1.00 94.38 175 TYR A O 1
ATOM 1507 N N . SER A 1 176 ? -7.450 -0.508 -2.913 1.00 93.75 176 SER A N 1
ATOM 1508 C CA . SER A 1 176 ? -7.539 -1.096 -1.571 1.00 93.75 176 SER A CA 1
ATOM 1509 C C . SER A 1 176 ? -7.753 -0.033 -0.491 1.00 93.75 176 SER A C 1
ATOM 1511 O O . SER A 1 176 ? -8.517 -0.263 0.450 1.00 93.75 176 SER A O 1
ATOM 1513 N N . TYR A 1 177 ? -7.162 1.153 -0.664 1.00 94.06 177 TYR A N 1
ATOM 1514 C CA . TYR A 1 177 ? -7.403 2.315 0.189 1.00 94.06 177 TYR A CA 1
ATOM 1515 C C . TYR A 1 177 ? -8.863 2.777 0.121 1.00 94.06 177 TYR A C 1
ATOM 1517 O O . TYR A 1 177 ? -9.514 2.918 1.158 1.00 94.06 177 TYR A O 1
ATOM 1525 N N . LEU A 1 178 ? -9.406 2.949 -1.090 1.00 94.25 178 LEU A N 1
ATOM 1526 C CA . LEU A 1 178 ? -10.808 3.327 -1.285 1.00 94.25 178 LEU A CA 1
ATOM 1527 C C . LEU A 1 178 ? -11.759 2.294 -0.677 1.00 94.25 178 LEU A C 1
ATOM 1529 O O . LEU A 1 178 ? -12.718 2.669 -0.006 1.00 94.25 178 LEU A O 1
ATOM 1533 N N . CYS A 1 179 ? -11.478 1.000 -0.853 1.00 91.56 179 CYS A N 1
ATOM 1534 C CA . CYS A 1 179 ? -12.242 -0.066 -0.207 1.00 91.56 179 CYS A CA 1
ATOM 1535 C C . CYS A 1 179 ? -12.207 0.069 1.323 1.00 91.56 179 CYS A C 1
ATOM 1537 O O . CYS A 1 179 ? -13.260 0.030 1.957 1.00 91.56 179 CYS A O 1
ATOM 1539 N N . GLY A 1 180 ? -11.033 0.346 1.901 1.00 89.50 180 GLY A N 1
ATOM 1540 C CA . GLY A 1 180 ? -10.875 0.604 3.333 1.00 89.50 180 GLY A CA 1
ATOM 1541 C C . GLY A 1 180 ? -11.719 1.777 3.841 1.00 89.50 180 GLY A C 1
ATOM 1542 O O . GLY A 1 180 ? -12.417 1.649 4.847 1.00 89.50 180 GLY A O 1
ATOM 1543 N N . LEU A 1 181 ? -11.734 2.904 3.121 1.00 91.38 181 LEU A N 1
ATOM 1544 C CA . LEU A 1 181 ? -12.562 4.071 3.467 1.00 91.38 181 LEU A CA 1
ATOM 1545 C C . LEU A 1 181 ? -14.068 3.807 3.340 1.00 91.38 181 LEU A C 1
ATOM 1547 O O . LEU A 1 181 ? -14.867 4.344 4.117 1.00 91.38 181 LEU A O 1
ATOM 1551 N N . LEU A 1 182 ? -14.444 2.989 2.356 1.00 91.25 182 LEU A N 1
ATOM 1552 C CA . LEU A 1 182 ? -15.817 2.564 2.091 1.00 91.25 182 LEU A CA 1
ATOM 1553 C C . LEU A 1 182 ? -16.266 1.390 2.972 1.00 91.25 182 LEU A C 1
ATOM 1555 O O . LEU A 1 182 ? -17.385 0.915 2.789 1.00 91.25 182 LEU A O 1
ATOM 1559 N N . GLU A 1 183 ? -15.431 0.937 3.914 1.00 85.62 183 GLU A N 1
ATOM 1560 C CA . GLU A 1 183 ? -15.723 -0.190 4.812 1.00 85.62 183 GLU A CA 1
ATOM 1561 C C . GLU A 1 183 ? -16.025 -1.489 4.031 1.00 85.62 183 GLU A C 1
ATOM 1563 O O . GLU A 1 183 ? -16.864 -2.300 4.424 1.00 85.62 183 GLU A O 1
ATOM 1568 N N . LYS A 1 184 ? -15.357 -1.677 2.887 1.00 87.50 184 LYS A N 1
ATOM 1569 C CA . LYS A 1 184 ? -15.475 -2.851 2.017 1.00 87.50 184 LYS A CA 1
ATOM 1570 C C . LYS A 1 184 ? -14.155 -3.601 1.958 1.00 87.50 184 LYS A C 1
ATOM 1572 O O . LYS A 1 184 ? -13.087 -3.001 1.904 1.00 87.50 184 LYS A O 1
ATOM 1577 N N . ASP A 1 185 ? -14.247 -4.921 1.869 1.00 85.12 185 ASP A N 1
ATOM 1578 C CA . ASP A 1 185 ? -13.077 -5.745 1.608 1.00 85.12 185 ASP A CA 1
ATOM 1579 C C . ASP A 1 185 ? -12.691 -5.647 0.116 1.00 85.12 185 ASP A C 1
ATOM 1581 O O . ASP A 1 185 ? -13.541 -5.911 -0.746 1.00 85.12 185 ASP A O 1
ATOM 1585 N N . PRO A 1 186 ? -11.438 -5.295 -0.220 1.00 88.56 186 PRO A N 1
ATOM 1586 C CA . PRO A 1 186 ? -10.944 -5.308 -1.588 1.00 88.56 186 PRO A CA 1
ATOM 1587 C C . PRO A 1 186 ? -10.986 -6.727 -2.161 1.00 88.56 186 PRO A C 1
ATOM 1589 O O . PRO A 1 186 ? -10.643 -7.709 -1.495 1.00 88.56 186 PRO A O 1
ATOM 1592 N N . LYS A 1 187 ? -11.409 -6.833 -3.422 1.00 87.94 187 LYS A N 1
ATOM 1593 C CA . LYS A 1 187 ? -11.510 -8.101 -4.151 1.00 87.94 187 LYS A CA 1
ATOM 1594 C C . LYS A 1 187 ? -10.754 -7.988 -5.463 1.00 87.94 187 LYS A C 1
ATOM 1596 O O . LYS A 1 187 ? -11.222 -7.342 -6.395 1.00 87.94 187 LYS A O 1
ATOM 1601 N N . PHE A 1 188 ? -9.594 -8.628 -5.524 1.00 88.06 188 PHE A N 1
ATOM 1602 C CA . PHE A 1 188 ? -8.841 -8.741 -6.766 1.00 88.06 188 PHE A CA 1
ATOM 1603 C C . PHE A 1 188 ? -9.397 -9.873 -7.640 1.00 88.06 188 PHE A C 1
ATOM 1605 O O . PHE A 1 188 ? -9.896 -10.864 -7.099 1.00 88.06 188 PHE A O 1
ATOM 1612 N N . PRO A 1 189 ? -9.333 -9.741 -8.976 1.00 85.88 189 PRO A N 1
ATOM 1613 C CA . PRO A 1 189 ? -9.680 -10.824 -9.888 1.00 85.88 189 PRO A CA 1
ATOM 1614 C C . PRO A 1 189 ? -8.653 -11.963 -9.806 1.00 85.88 189 PRO A C 1
ATOM 1616 O O . PRO A 1 189 ? -7.497 -11.750 -9.438 1.00 85.88 189 PRO A O 1
ATOM 1619 N N . ALA A 1 190 ? -9.063 -13.177 -10.178 1.00 80.00 190 ALA A N 1
ATOM 1620 C CA . ALA A 1 190 ? -8.140 -14.304 -10.308 1.00 80.00 190 ALA A CA 1
ATOM 1621 C C . ALA A 1 190 ? -7.050 -13.994 -11.361 1.00 80.00 190 ALA A C 1
ATOM 1623 O O . ALA A 1 190 ? -7.364 -13.371 -12.379 1.00 80.00 190 ALA A O 1
ATOM 1624 N N . PRO A 1 191 ? -5.783 -14.405 -11.145 1.00 83.62 191 PRO A N 1
ATOM 1625 C CA . PRO A 1 191 ? -5.279 -15.233 -10.038 1.00 83.62 191 PRO A CA 1
ATOM 1626 C C . PRO A 1 191 ? -4.864 -14.445 -8.775 1.00 83.62 191 PRO A C 1
ATOM 1628 O O . PRO A 1 191 ? -4.372 -15.029 -7.811 1.00 83.62 191 PRO A O 1
ATOM 1631 N N . PHE A 1 192 ? -5.032 -13.121 -8.757 1.00 83.69 192 PHE A N 1
ATOM 1632 C CA . PHE A 1 192 ? -4.569 -12.252 -7.666 1.00 83.69 192 PHE A CA 1
ATOM 1633 C C . PHE A 1 192 ? -5.463 -12.286 -6.417 1.00 83.69 192 PHE A C 1
ATOM 1635 O O . PHE A 1 192 ? -5.099 -11.748 -5.371 1.00 83.69 192 PHE A O 1
ATOM 1642 N N . ASP A 1 193 ? -6.611 -12.959 -6.479 1.00 85.81 193 ASP A N 1
ATOM 1643 C CA . ASP A 1 193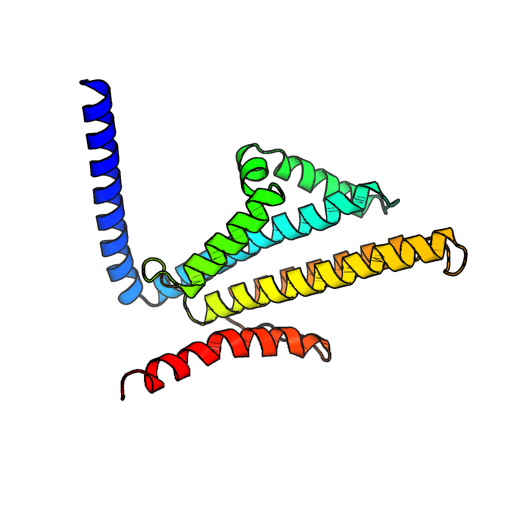 ? -7.496 -13.178 -5.334 1.00 85.81 193 ASP A CA 1
ATOM 1644 C C . ASP A 1 193 ? -6.836 -14.011 -4.216 1.00 85.81 193 ASP A C 1
ATOM 1646 O O . ASP A 1 193 ? -7.260 -13.958 -3.059 1.00 85.81 193 ASP A O 1
ATOM 1650 N N . ILE A 1 194 ? -5.745 -14.728 -4.513 1.00 85.31 194 ILE A N 1
ATOM 1651 C CA . ILE A 1 194 ? -4.932 -15.413 -3.503 1.00 85.31 194 ILE A CA 1
ATOM 1652 C C . ILE A 1 194 ? -4.339 -14.446 -2.468 1.00 85.31 194 ILE A C 1
ATOM 1654 O O . ILE A 1 194 ? -4.201 -14.815 -1.299 1.00 85.31 194 ILE A O 1
ATOM 1658 N N . ILE A 1 195 ? -4.050 -13.199 -2.857 1.00 84.06 195 ILE A N 1
ATOM 1659 C CA . ILE A 1 195 ? -3.478 -12.172 -1.977 1.00 84.06 195 ILE A CA 1
ATOM 1660 C C . ILE A 1 195 ? -4.499 -11.804 -0.892 1.00 84.06 195 ILE A C 1
ATOM 1662 O O . ILE A 1 195 ? -4.197 -11.851 0.303 1.00 84.06 195 ILE A O 1
ATOM 1666 N N . THR A 1 196 ? -5.745 -11.523 -1.285 1.00 84.88 196 THR A N 1
ATOM 1667 C CA . THR A 1 196 ? -6.818 -11.177 -0.339 1.00 84.88 196 THR A CA 1
ATOM 1668 C C . THR A 1 196 ? -7.216 -12.374 0.518 1.00 84.88 196 THR A C 1
ATOM 1670 O O . THR A 1 196 ? -7.370 -12.234 1.733 1.00 84.88 196 THR A O 1
ATOM 1673 N N . ARG A 1 197 ? -7.313 -13.577 -0.063 1.00 82.44 197 ARG A N 1
ATOM 1674 C CA . ARG A 1 197 ? -7.583 -14.815 0.693 1.00 82.44 197 ARG A CA 1
ATOM 1675 C C . ARG A 1 197 ? -6.510 -15.099 1.748 1.00 82.44 197 ARG A C 1
ATOM 1677 O O . ARG A 1 197 ? -6.851 -15.471 2.871 1.00 82.44 197 ARG A O 1
ATOM 1684 N N . SER A 1 198 ? -5.237 -14.878 1.422 1.00 82.19 198 SER A N 1
ATOM 1685 C CA . SER A 1 198 ? -4.120 -15.066 2.355 1.00 82.19 198 SER A CA 1
ATOM 1686 C C . SER A 1 198 ? -4.175 -14.065 3.510 1.00 82.19 198 SER A C 1
ATOM 1688 O O . SER A 1 198 ? -4.046 -14.463 4.669 1.00 82.19 198 SER A O 1
ATOM 1690 N N . ALA A 1 199 ? -4.470 -12.789 3.234 1.00 82.25 199 ALA A N 1
ATOM 1691 C CA . ALA A 1 199 ? -4.682 -11.787 4.282 1.00 82.25 199 ALA A CA 1
ATOM 1692 C C . ALA A 1 199 ? -5.821 -12.200 5.236 1.00 82.25 199 ALA A C 1
ATOM 1694 O O . ALA A 1 199 ? -5.671 -12.153 6.461 1.00 82.25 199 ALA A O 1
ATOM 1695 N N . PHE A 1 200 ? -6.942 -12.692 4.695 1.00 81.62 200 PHE A N 1
ATOM 1696 C CA . PHE A 1 200 ? -8.051 -13.203 5.507 1.00 81.62 200 PHE A CA 1
ATOM 1697 C C . PHE A 1 200 ? -7.671 -14.402 6.372 1.00 81.62 200 PHE A C 1
ATOM 1699 O O . PHE A 1 200 ? -8.108 -14.478 7.525 1.00 81.62 200 PHE A O 1
ATOM 1706 N N . PHE A 1 201 ? -6.885 -15.338 5.837 1.00 78.62 201 PHE A N 1
ATOM 1707 C CA . PHE A 1 201 ? -6.423 -16.510 6.576 1.00 78.62 201 PHE A CA 1
ATOM 1708 C C . PHE A 1 201 ? -5.657 -16.104 7.842 1.00 78.62 201 PHE A C 1
ATOM 1710 O O . PHE A 1 201 ? -6.003 -16.554 8.938 1.00 78.62 201 PHE A O 1
ATOM 1717 N N . TRP A 1 202 ? -4.693 -15.189 7.719 1.00 70.25 202 TRP A N 1
ATOM 1718 C CA . TRP A 1 202 ? -3.863 -14.726 8.837 1.00 70.25 202 TRP A CA 1
ATOM 1719 C C . TRP A 1 202 ? -4.646 -13.972 9.913 1.00 70.25 202 TRP A C 1
ATOM 1721 O O . TRP A 1 202 ? -4.374 -14.105 11.108 1.00 70.25 202 TRP A O 1
ATOM 1731 N N . VAL A 1 203 ? -5.665 -13.217 9.512 1.00 73.31 203 VAL A N 1
ATOM 1732 C CA . VAL A 1 203 ? -6.520 -12.485 10.451 1.00 73.31 203 VAL A CA 1
ATOM 1733 C C . VAL A 1 203 ? -7.500 -13.415 11.173 1.00 73.31 203 VAL A C 1
ATOM 1735 O O . VAL A 1 203 ? -7.749 -13.246 12.370 1.00 73.31 203 VAL A O 1
ATOM 1738 N N . ARG A 1 204 ? -8.064 -14.410 10.473 1.00 66.81 204 ARG A N 1
ATOM 1739 C CA . ARG A 1 204 ? -9.059 -15.340 11.035 1.00 66.81 204 ARG A CA 1
ATOM 1740 C C . ARG A 1 204 ? -8.440 -16.460 11.874 1.00 66.81 204 ARG A C 1
ATOM 1742 O O . ARG A 1 204 ? -9.079 -16.893 12.835 1.00 66.81 204 ARG A O 1
ATOM 1749 N N . SER A 1 205 ? -7.220 -16.907 11.573 1.00 54.84 205 SER A N 1
ATOM 1750 C CA . SER A 1 205 ? -6.546 -17.995 12.304 1.00 54.84 205 SER A CA 1
ATOM 1751 C C . SER A 1 205 ? -6.372 -17.687 13.800 1.00 54.84 205 SER A C 1
ATOM 1753 O O . SER A 1 205 ? -6.528 -18.576 14.641 1.00 54.84 205 SER A O 1
ATOM 1755 N N . LYS A 1 206 ? -6.203 -16.409 14.171 1.00 48.22 206 LYS A N 1
ATOM 1756 C CA . LYS A 1 206 ? -6.078 -15.985 15.576 1.00 48.22 206 LYS A CA 1
ATOM 1757 C C . LYS A 1 206 ? -7.336 -16.173 16.433 1.00 48.22 206 LYS A C 1
ATOM 1759 O O . LYS A 1 206 ? -7.199 -16.305 17.646 1.00 48.22 206 LYS A O 1
ATOM 1764 N N . LYS A 1 207 ? -8.547 -16.242 15.858 1.00 43.19 207 LYS A N 1
ATOM 1765 C CA . LYS A 1 207 ? -9.768 -16.495 16.657 1.00 43.19 207 LYS A CA 1
ATOM 1766 C C . LYS A 1 207 ? -9.863 -17.938 17.167 1.00 43.19 207 LYS A C 1
ATOM 1768 O O . LYS A 1 207 ? -10.482 -18.158 18.199 1.00 43.19 207 LYS A O 1
ATOM 1773 N N . LYS A 1 208 ? -9.256 -18.911 16.476 1.00 38.38 208 LYS A N 1
ATOM 1774 C CA . LYS A 1 208 ? -9.383 -20.340 16.825 1.00 38.38 208 LYS A CA 1
ATOM 1775 C C . LYS A 1 208 ? -8.249 -20.880 17.699 1.00 38.38 208 LYS A C 1
ATOM 1777 O O . LYS A 1 208 ? -8.454 -21.870 18.391 1.00 38.38 208 LYS A O 1
ATOM 1782 N N . ILE A 1 209 ? -7.081 -20.238 17.704 1.00 41.38 209 ILE A N 1
ATOM 1783 C CA . ILE A 1 209 ? -5.919 -20.732 18.462 1.00 41.38 209 ILE A CA 1
ATOM 1784 C C . ILE A 1 209 ? -6.034 -20.373 19.956 1.00 41.38 209 ILE A C 1
ATOM 1786 O O . ILE A 1 209 ? -5.713 -21.194 20.806 1.00 41.38 209 ILE A O 1
ATOM 1790 N N . GLY A 1 210 ? -6.614 -19.217 20.301 1.00 35.31 210 GLY A N 1
ATOM 1791 C CA . GLY A 1 210 ? -6.813 -18.805 21.702 1.00 35.31 210 GLY A CA 1
ATOM 1792 C C . GLY A 1 210 ? -7.878 -19.588 22.485 1.00 35.31 210 GLY A C 1
ATOM 1793 O O . GLY A 1 210 ? -7.910 -19.496 23.704 1.00 35.31 210 GLY A O 1
ATOM 1794 N N . GLN A 1 211 ? -8.734 -20.368 21.814 1.00 33.66 211 GLN A N 1
ATOM 1795 C CA . GLN A 1 211 ? -9.754 -21.203 22.472 1.00 33.66 211 GLN A CA 1
ATOM 1796 C C . GLN A 1 211 ? -9.325 -22.664 22.664 1.00 33.66 211 GLN A C 1
ATOM 1798 O O . GLN A 1 211 ? -9.973 -23.387 23.415 1.00 33.66 211 GLN A O 1
ATOM 1803 N N . LYS A 1 212 ? -8.245 -23.112 22.008 1.00 33.16 212 LYS A N 1
ATOM 1804 C CA . LYS A 1 212 ? -7.747 -24.490 22.149 1.00 33.16 212 LYS A CA 1
ATOM 1805 C C . LYS A 1 212 ? -6.684 -24.665 23.236 1.00 33.16 212 LYS A C 1
ATOM 1807 O O . LYS A 1 212 ? -6.488 -25.788 23.672 1.00 33.16 212 LYS A O 1
ATOM 1812 N N . PHE A 1 213 ? -6.067 -23.584 23.716 1.00 35.31 213 PHE A N 1
ATOM 1813 C CA . PHE A 1 213 ? -5.034 -23.637 24.764 1.00 35.31 213 PHE A CA 1
ATOM 1814 C C . PHE A 1 213 ? -5.508 -23.174 26.154 1.00 35.31 213 PHE A C 1
ATOM 1816 O O . PHE A 1 213 ? -4.699 -23.081 27.065 1.00 35.31 213 PHE A O 1
ATOM 1823 N N . SER A 1 214 ? -6.807 -22.904 26.349 1.00 33.34 214 SER A N 1
ATOM 1824 C CA . SER A 1 214 ? -7.384 -22.633 27.683 1.00 33.34 214 SER A CA 1
ATOM 1825 C C . SER A 1 214 ? -8.131 -23.839 28.276 1.00 33.34 214 SER A C 1
ATOM 1827 O O . SER A 1 214 ? -8.914 -23.684 29.211 1.00 33.34 214 SER A O 1
ATOM 1829 N N . LYS A 1 215 ? -7.963 -25.019 27.672 1.00 35.72 215 LYS A N 1
ATOM 1830 C CA . LYS A 1 215 ? -8.511 -26.296 28.138 1.00 35.72 215 LYS A CA 1
ATOM 1831 C C . LYS A 1 215 ? -7.483 -27.405 27.925 1.00 35.72 215 LYS A C 1
ATOM 1833 O O . LYS A 1 215 ? -7.731 -28.322 27.148 1.00 35.72 215 LYS A O 1
ATOM 1838 N N . GLN A 1 216 ? -6.330 -27.276 28.567 1.00 33.97 216 GLN A N 1
ATOM 1839 C CA . GLN A 1 216 ? -5.498 -28.402 28.983 1.00 33.97 216 GLN A CA 1
ATOM 1840 C C . GLN A 1 216 ? -4.933 -28.066 30.354 1.00 33.97 216 GLN A C 1
ATOM 1842 O O . GLN A 1 216 ? -4.492 -26.906 30.512 1.00 33.97 216 GLN A O 1
#

Organism: NCBI:txid88167

pLDDT: mean 72.48, std 13.75, range [33.16, 94.38]